Protein AF-A0A9Q0MT09-F1 (afdb_monomer_lite)

Radius of gyration: 18.42 Å; chains: 1; bounding box: 43×45×38 Å

Organism: NCBI:txid35572

Structure (mmCIF, N/CA/C/O backbone):
data_AF-A0A9Q0MT09-F1
#
_entry.id   AF-A0A9Q0MT09-F1
#
loop_
_atom_site.group_PDB
_atom_site.id
_atom_site.type_symbol
_atom_site.label_atom_id
_atom_site.label_alt_id
_atom_site.label_comp_id
_atom_site.label_asym_id
_atom_site.label_entity_id
_atom_site.label_seq_id
_atom_site.pdbx_PDB_ins_code
_atom_site.Cartn_x
_atom_site.Cartn_y
_atom_site.Cartn_z
_atom_site.occupancy
_atom_site.B_iso_or_equiv
_atom_site.auth_seq_id
_atom_site.auth_comp_id
_atom_site.auth_asym_id
_atom_site.auth_atom_id
_atom_site.pdbx_PDB_model_num
ATOM 1 N N . SER A 1 1 ? -21.827 17.876 -20.945 1.00 32.72 1 SER A N 1
ATOM 2 C CA . SER A 1 1 ? -22.091 18.328 -19.565 1.00 32.72 1 SER A CA 1
ATOM 3 C C . SER A 1 1 ? -21.660 17.225 -18.609 1.00 32.72 1 SER A C 1
ATOM 5 O O . SER A 1 1 ? -22.420 16.302 -18.349 1.00 32.72 1 SER A O 1
ATOM 7 N N . THR A 1 2 ? -20.399 17.231 -18.178 1.00 29.20 2 THR A N 1
ATOM 8 C CA . THR A 1 2 ? -19.918 16.351 -17.104 1.00 29.20 2 THR A CA 1
ATOM 9 C C . THR A 1 2 ? -20.354 16.976 -15.788 1.00 29.20 2 THR A C 1
ATOM 11 O O . THR A 1 2 ? -19.772 17.972 -15.367 1.00 29.20 2 THR A O 1
ATOM 14 N N . LYS A 1 3 ? -21.416 16.443 -15.171 1.00 34.38 3 LYS A N 1
ATOM 15 C CA . LYS A 1 3 ? -21.799 16.820 -13.807 1.00 34.38 3 LYS A CA 1
ATOM 16 C C . LYS A 1 3 ? -20.625 16.501 -12.886 1.00 34.38 3 LYS A C 1
ATOM 18 O O . LYS A 1 3 ? -20.338 15.338 -12.616 1.00 34.38 3 LYS A O 1
ATOM 23 N N . THR A 1 4 ? -19.928 17.535 -12.440 1.00 39.75 4 THR A N 1
ATOM 24 C CA . THR A 1 4 ? -18.969 17.446 -11.347 1.00 39.75 4 THR A CA 1
ATOM 25 C C . THR A 1 4 ? -19.775 17.080 -10.106 1.00 39.75 4 THR A C 1
ATOM 27 O O . THR A 1 4 ? -20.487 17.930 -9.579 1.00 39.75 4 THR A O 1
ATOM 30 N N . LEU A 1 5 ? -19.728 15.815 -9.683 1.00 43.88 5 LEU A N 1
ATOM 31 C CA . LEU A 1 5 ? -20.234 15.396 -8.376 1.00 43.88 5 LEU A CA 1
ATOM 32 C C . LEU A 1 5 ? -19.506 16.245 -7.336 1.00 43.88 5 LEU A C 1
ATOM 34 O O . LEU A 1 5 ? -18.323 16.033 -7.062 1.00 43.88 5 LEU A O 1
ATOM 38 N N . GLN A 1 6 ? -20.170 17.277 -6.820 1.00 49.09 6 GLN A N 1
ATOM 39 C CA . GLN A 1 6 ? -19.606 18.033 -5.720 1.00 49.09 6 GLN A CA 1
ATOM 40 C C . GLN A 1 6 ? -19.589 17.094 -4.523 1.00 49.09 6 GLN A C 1
ATOM 42 O O . GLN A 1 6 ? -20.616 16.537 -4.154 1.00 49.09 6 GLN A O 1
ATOM 47 N N . ALA A 1 7 ? -18.433 16.940 -3.883 1.00 50.31 7 ALA A N 1
ATOM 48 C CA . ALA A 1 7 ? -18.288 16.063 -2.726 1.00 50.31 7 ALA A CA 1
ATOM 49 C C . ALA A 1 7 ? -19.219 16.430 -1.540 1.00 50.31 7 ALA A C 1
ATOM 51 O O . ALA A 1 7 ? -19.318 15.663 -0.592 1.00 50.31 7 ALA A O 1
ATOM 52 N N . LYS A 1 8 ? -19.932 17.569 -1.603 1.00 44.53 8 LYS A N 1
ATOM 53 C CA . LYS A 1 8 ? -21.037 17.936 -0.698 1.00 44.53 8 LYS A CA 1
ATOM 54 C C . LYS A 1 8 ? -22.284 17.048 -0.827 1.00 44.53 8 LYS A C 1
ATOM 56 O O . LYS A 1 8 ? -23.078 17.026 0.101 1.00 44.53 8 LYS A O 1
ATOM 61 N N . GLU A 1 9 ? -22.460 16.335 -1.938 1.00 55.28 9 GLU A N 1
ATOM 62 C CA . GLU A 1 9 ? -23.571 15.388 -2.143 1.00 55.28 9 GLU A CA 1
ATOM 63 C C . GLU A 1 9 ? -23.232 13.964 -1.665 1.00 55.28 9 GLU A C 1
ATOM 65 O O . GLU A 1 9 ? -24.058 13.058 -1.772 1.00 55.28 9 GLU A O 1
ATOM 70 N N . LEU A 1 10 ? -22.016 13.737 -1.150 1.00 62.91 10 LEU A N 1
ATOM 71 C CA . LEU A 1 10 ? -21.629 12.431 -0.625 1.00 62.91 10 LEU A CA 1
ATOM 72 C C . LEU A 1 10 ? -22.348 12.181 0.703 1.00 62.91 10 LEU A C 1
ATOM 74 O O . LEU A 1 10 ? -22.295 12.990 1.628 1.00 62.91 10 LEU A O 1
ATOM 78 N N . LEU A 1 11 ? -23.040 11.047 0.772 1.00 69.94 11 LEU A N 1
ATOM 79 C CA . LEU A 1 11 ? -23.854 10.665 1.917 1.00 69.94 11 LEU A CA 1
ATOM 80 C C . LEU A 1 11 ? -22.958 10.441 3.154 1.00 69.94 11 LEU A C 1
ATOM 82 O O . LEU A 1 11 ? -21.964 9.726 3.047 1.00 69.94 11 LEU A O 1
ATOM 86 N N . PRO A 1 12 ? -23.310 10.961 4.344 1.00 70.88 12 PRO A N 1
ATOM 87 C CA . PRO A 1 12 ? -22.498 10.816 5.565 1.00 70.88 12 PRO A CA 1
ATOM 88 C C . PRO A 1 12 ? -22.323 9.355 6.031 1.00 70.88 12 PRO A C 1
ATOM 90 O O . PRO A 1 12 ? -21.400 9.028 6.775 1.00 70.88 12 PRO A O 1
ATOM 93 N N . ASN A 1 13 ? -23.174 8.447 5.545 1.00 80.12 13 ASN A N 1
ATOM 94 C CA . ASN A 1 13 ? -23.106 7.008 5.820 1.00 80.12 13 ASN A CA 1
ATOM 95 C C . ASN A 1 13 ? -22.314 6.228 4.759 1.00 80.12 13 ASN A C 1
ATOM 97 O O . ASN A 1 13 ? -22.373 5.002 4.718 1.00 80.12 13 ASN A O 1
ATOM 101 N N . LEU A 1 14 ? -21.624 6.917 3.847 1.00 85.00 14 LEU A N 1
ATOM 102 C CA . LEU A 1 14 ? -20.890 6.265 2.774 1.00 85.00 14 LEU A CA 1
ATOM 103 C C . LEU A 1 14 ? -19.663 5.529 3.327 1.00 85.00 14 LEU A C 1
ATOM 105 O O . LEU A 1 14 ? -18.689 6.149 3.743 1.00 85.00 14 LEU A O 1
ATOM 109 N N . GLU A 1 15 ? -19.685 4.201 3.257 1.00 89.94 15 GLU A N 1
ATOM 110 C CA . GLU A 1 15 ? -18.556 3.369 3.692 1.00 89.94 15 GLU A CA 1
ATOM 111 C C . GLU A 1 15 ? -17.509 3.141 2.599 1.00 89.94 15 GLU A C 1
ATOM 113 O O . GLU A 1 15 ? -16.354 2.823 2.893 1.00 89.94 15 GLU A O 1
ATOM 118 N N . ARG A 1 16 ? -17.901 3.279 1.327 1.00 89.75 16 ARG A N 1
ATOM 119 C CA . ARG A 1 16 ? -17.052 2.982 0.169 1.00 89.75 16 ARG A CA 1
ATOM 120 C C . ARG A 1 16 ? -17.097 4.110 -0.839 1.00 89.75 16 ARG A C 1
ATOM 122 O O . ARG A 1 16 ? -18.167 4.46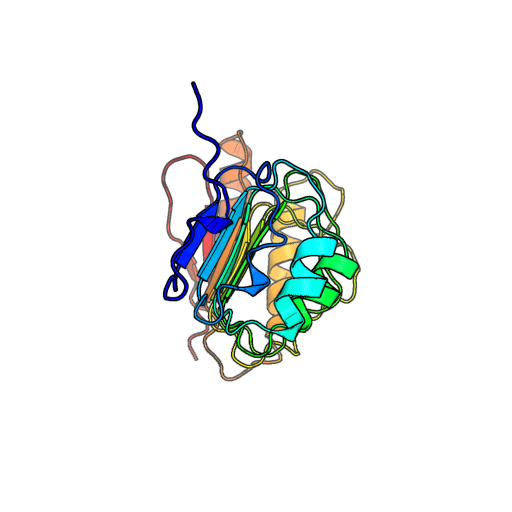2 -1.328 1.00 89.75 16 ARG A O 1
ATOM 129 N N . LEU A 1 17 ? -15.929 4.615 -1.209 1.00 87.12 17 LEU A N 1
ATOM 130 C CA . LEU A 1 17 ? -15.797 5.646 -2.223 1.00 87.12 17 LEU A CA 1
ATOM 131 C C . LEU A 1 17 ? -14.713 5.265 -3.224 1.00 87.12 17 LEU A C 1
ATOM 133 O O . LEU A 1 17 ? -13.571 5.000 -2.855 1.00 87.12 17 LEU A O 1
ATOM 137 N N . SER A 1 18 ? -15.074 5.279 -4.504 1.00 87.38 18 SER A N 1
ATOM 138 C CA . SER A 1 18 ? -14.136 5.111 -5.607 1.00 87.38 18 SER A CA 1
ATOM 139 C C . SER A 1 18 ? -14.202 6.330 -6.509 1.00 87.38 18 SER A C 1
ATOM 141 O O . SER A 1 18 ? -15.258 6.651 -7.055 1.00 87.38 18 SER A O 1
ATOM 143 N N . LEU A 1 19 ? -13.076 7.029 -6.633 1.00 82.00 19 LEU A N 1
ATOM 144 C CA . LEU A 1 19 ? -12.947 8.213 -7.466 1.00 82.00 19 LEU A CA 1
ATOM 145 C C . LEU A 1 19 ? -12.002 7.900 -8.627 1.00 82.00 19 LEU A C 1
ATOM 147 O O . LEU A 1 19 ? -10.779 7.866 -8.444 1.00 82.00 19 LEU A O 1
ATOM 151 N N . PRO A 1 20 ? -12.547 7.693 -9.840 1.00 68.25 20 PRO A N 1
ATOM 152 C CA . PRO A 1 20 ? -11.755 7.313 -10.999 1.00 68.25 20 PRO A CA 1
ATOM 153 C C . PRO A 1 20 ? -10.892 8.458 -11.525 1.00 68.25 20 PRO A C 1
ATOM 155 O O . PRO A 1 20 ? -10.067 8.197 -12.387 1.00 68.25 20 PRO A O 1
ATOM 158 N N . TYR A 1 21 ? -11.069 9.697 -11.042 1.00 66.31 21 TYR A N 1
ATOM 159 C CA . TYR A 1 21 ? -10.261 10.858 -11.409 1.00 66.31 21 TYR A CA 1
ATOM 160 C C . TYR A 1 21 ? -10.092 11.812 -10.221 1.00 66.31 21 TYR A C 1
ATOM 162 O O . TYR A 1 21 ? -11.066 12.319 -9.667 1.00 66.31 21 TYR A O 1
ATOM 170 N N . PHE A 1 22 ? -8.842 12.119 -9.877 1.00 62.88 22 PHE A N 1
ATOM 171 C CA . PHE A 1 22 ? -8.423 13.038 -8.804 1.00 62.88 22 PHE A CA 1
ATOM 172 C C . PHE A 1 22 ? -8.713 14.530 -9.081 1.00 62.88 22 PHE A C 1
ATOM 174 O O . PHE A 1 22 ? -8.048 15.427 -8.575 1.00 62.88 22 PHE A O 1
ATOM 181 N N . GLY A 1 23 ? -9.697 14.829 -9.928 1.00 54.78 23 GLY A N 1
ATOM 182 C CA . GLY A 1 23 ? -10.120 16.198 -10.237 1.00 54.78 23 GLY A CA 1
ATOM 183 C C . GLY A 1 23 ? -11.117 16.780 -9.237 1.00 54.78 23 GLY A C 1
ATOM 184 O O . GLY A 1 23 ? -11.452 17.956 -9.348 1.00 54.78 23 GLY A O 1
ATOM 185 N N . LEU A 1 24 ? -11.609 15.978 -8.290 1.00 57.41 24 LEU A N 1
ATOM 186 C CA . LEU A 1 24 ? -12.521 16.450 -7.255 1.00 57.41 24 LEU A CA 1
ATOM 187 C C . LEU A 1 24 ? -11.728 16.988 -6.057 1.00 57.41 24 LEU A C 1
ATOM 189 O O . LEU A 1 24 ? -10.814 16.307 -5.591 1.00 57.41 24 LEU A O 1
ATOM 193 N N . PRO A 1 25 ? -12.071 18.174 -5.523 1.00 57.81 25 PRO A N 1
ATOM 194 C CA . PRO A 1 25 ? -11.506 18.645 -4.266 1.00 57.81 25 PRO A CA 1
ATOM 195 C C . PRO A 1 25 ? -11.915 17.686 -3.139 1.00 57.81 25 PRO A C 1
ATOM 197 O O . PRO A 1 25 ? -13.087 17.585 -2.776 1.00 57.81 25 PRO A O 1
ATOM 200 N N . LEU A 1 26 ? -10.934 16.959 -2.602 1.00 64.19 26 LEU A N 1
ATOM 201 C CA . LEU A 1 26 ? -11.117 15.919 -1.581 1.00 64.19 26 LEU A CA 1
ATOM 202 C C . LEU A 1 26 ? -11.225 16.475 -0.155 1.00 64.19 26 LEU A C 1
ATOM 204 O O . LEU A 1 26 ? -11.355 15.714 0.798 1.00 64.19 26 LEU A O 1
ATOM 208 N N . ASN A 1 27 ? -11.235 17.798 -0.008 1.00 62.00 27 ASN A N 1
ATOM 209 C CA . ASN A 1 27 ? -11.351 18.501 1.270 1.00 62.00 27 ASN A CA 1
ATOM 210 C C . ASN A 1 27 ? -12.623 18.086 2.043 1.00 62.00 27 ASN A C 1
ATOM 212 O O . ASN A 1 27 ? -12.668 18.170 3.263 1.00 62.00 27 ASN A O 1
ATOM 216 N N . ASN A 1 28 ? -13.643 17.584 1.337 1.00 64.44 28 ASN A N 1
ATOM 217 C CA . ASN A 1 28 ? -14.901 17.127 1.927 1.00 64.44 28 ASN A CA 1
ATOM 218 C C . ASN A 1 28 ? -14.880 15.659 2.386 1.00 64.44 28 ASN A C 1
ATOM 220 O O . ASN A 1 28 ? -15.844 15.220 3.010 1.00 64.44 28 ASN A O 1
ATOM 224 N N . LEU A 1 29 ? -13.816 14.891 2.109 1.00 73.44 29 LEU A N 1
ATOM 225 C CA . LEU A 1 29 ? -13.714 13.507 2.591 1.00 73.44 29 LEU A CA 1
ATOM 226 C C . LEU A 1 29 ? -13.642 13.429 4.122 1.00 73.44 29 LEU A C 1
ATOM 228 O O . LEU A 1 29 ? -13.970 12.394 4.692 1.00 73.44 29 LEU A O 1
ATOM 232 N N . GLN A 1 30 ? -13.263 14.525 4.785 1.00 70.12 30 GLN A N 1
ATOM 233 C CA . GLN A 1 30 ? -13.263 14.629 6.244 1.00 70.12 30 GLN A CA 1
ATOM 234 C C . GLN A 1 30 ? -14.660 14.452 6.860 1.00 70.12 30 GLN A C 1
ATOM 236 O O . GLN A 1 30 ? -14.754 14.065 8.018 1.00 70.12 30 GLN A O 1
ATOM 241 N N . ASN A 1 31 ? -15.730 14.719 6.101 1.00 73.25 31 ASN A N 1
ATOM 242 C CA . ASN A 1 31 ? -17.112 14.585 6.574 1.00 73.25 31 ASN A CA 1
ATOM 243 C C . ASN A 1 31 ? -17.649 13.149 6.438 1.00 73.25 31 ASN A C 1
ATOM 245 O O . ASN A 1 31 ? -18.779 12.874 6.833 1.00 73.25 31 ASN A O 1
ATOM 249 N N . LEU A 1 32 ? -16.872 12.237 5.845 1.00 79.75 32 LEU A N 1
ATOM 250 C CA . LEU A 1 32 ? -17.256 10.841 5.654 1.00 79.75 32 LEU A CA 1
ATOM 251 C C . LEU A 1 32 ? -16.709 9.997 6.806 1.00 79.75 32 LEU A C 1
ATOM 253 O O . LEU A 1 32 ? -15.793 9.196 6.633 1.00 79.75 32 LEU A O 1
ATOM 257 N N . GLU A 1 33 ? -17.275 10.192 7.995 1.00 79.94 33 GLU A N 1
ATOM 258 C CA . GLU A 1 33 ? -16.824 9.549 9.242 1.00 79.94 33 GLU A CA 1
ATOM 259 C C . GLU A 1 33 ? -16.896 8.012 9.185 1.00 79.94 33 GLU A C 1
ATOM 261 O O . GLU A 1 33 ? -16.120 7.313 9.840 1.00 79.94 33 GLU A O 1
ATOM 266 N N . ASN A 1 34 ? -17.794 7.485 8.347 1.00 85.50 34 ASN A N 1
ATOM 267 C CA . ASN A 1 34 ? -18.005 6.053 8.145 1.00 85.50 34 ASN A CA 1
ATOM 268 C C . ASN A 1 34 ? -17.183 5.457 6.994 1.00 85.50 34 ASN A C 1
ATOM 270 O O . ASN A 1 34 ? -17.301 4.261 6.726 1.00 85.50 34 ASN A O 1
ATOM 274 N N . LEU A 1 35 ? -16.364 6.252 6.300 1.00 87.44 35 LEU A N 1
ATOM 275 C CA . LEU A 1 35 ? -15.618 5.777 5.141 1.00 87.44 35 LEU A CA 1
ATOM 276 C C . LEU A 1 35 ? -14.576 4.733 5.555 1.00 87.44 35 LEU A C 1
ATOM 278 O O . LEU A 1 35 ? -13.599 5.030 6.230 1.00 87.44 35 LEU A O 1
ATOM 282 N N . ARG A 1 36 ? -14.754 3.493 5.109 1.00 91.50 36 ARG A N 1
ATOM 283 C CA . ARG A 1 36 ? -13.838 2.378 5.395 1.00 91.50 36 ARG A CA 1
ATOM 284 C C . ARG A 1 36 ? -12.990 1.997 4.195 1.00 91.50 36 ARG A C 1
ATOM 286 O O . ARG A 1 36 ? -11.895 1.473 4.382 1.00 91.50 36 ARG A O 1
ATOM 293 N N . HIS A 1 37 ? -13.466 2.281 2.985 1.00 92.44 37 HIS A N 1
ATOM 294 C CA . HIS A 1 37 ? -12.794 1.916 1.744 1.00 92.44 37 HIS A CA 1
ATOM 295 C C . HIS A 1 37 ? -12.676 3.128 0.826 1.00 92.44 37 HIS A C 1
ATOM 297 O O . HIS A 1 37 ? -13.686 3.702 0.409 1.00 92.44 37 HIS A O 1
ATOM 303 N N . LEU A 1 38 ? -11.446 3.485 0.469 1.00 89.38 38 LEU A N 1
ATOM 304 C CA . LEU A 1 38 ? -11.168 4.581 -0.451 1.00 89.38 38 LEU A CA 1
ATOM 305 C C . LEU A 1 38 ? -10.301 4.100 -1.609 1.00 89.38 38 LEU A C 1
ATOM 307 O O . LEU A 1 38 ? -9.190 3.612 -1.415 1.00 89.38 38 LEU A O 1
ATOM 311 N N . THR A 1 39 ? -10.805 4.278 -2.825 1.00 89.50 39 THR A N 1
ATOM 312 C CA . THR A 1 39 ? -10.056 4.065 -4.064 1.00 89.50 39 THR A CA 1
ATOM 313 C C . THR A 1 39 ? -9.892 5.388 -4.796 1.00 89.50 39 THR A C 1
ATOM 315 O O . THR A 1 39 ? -10.877 6.069 -5.079 1.00 89.50 39 THR A O 1
ATOM 318 N N . LEU A 1 40 ? -8.654 5.752 -5.122 1.00 85.75 40 LEU A N 1
ATOM 319 C CA . LEU A 1 40 ? -8.320 6.972 -5.853 1.00 85.75 40 LEU A CA 1
ATOM 320 C C . LEU A 1 40 ? -7.451 6.634 -7.060 1.00 85.75 40 LEU A C 1
ATOM 322 O O . LEU A 1 40 ? -6.456 5.928 -6.926 1.00 85.75 40 LEU A O 1
ATOM 326 N N . ASN A 1 41 ? -7.771 7.200 -8.221 1.00 83.38 41 ASN A N 1
ATOM 327 C CA . ASN A 1 41 ? -6.848 7.244 -9.352 1.00 83.38 41 ASN A CA 1
ATOM 328 C C . ASN A 1 41 ? -6.283 8.659 -9.509 1.00 83.38 41 ASN A C 1
ATOM 330 O O . ASN A 1 41 ? -6.997 9.598 -9.876 1.00 83.38 41 ASN A O 1
ATOM 334 N N . CYS A 1 42 ? -4.990 8.800 -9.226 1.00 73.94 42 CYS A N 1
ATOM 335 C CA . CYS A 1 42 ? -4.324 10.092 -9.097 1.00 73.94 42 CYS A CA 1
ATOM 336 C C . CYS A 1 42 ? -3.684 10.599 -10.397 1.00 73.94 42 CYS A C 1
ATOM 338 O O . CYS A 1 42 ? -3.224 11.737 -10.422 1.00 73.94 42 CYS A O 1
ATOM 340 N N . PHE A 1 43 ? -3.650 9.802 -11.475 1.00 76.44 43 PHE A N 1
ATOM 341 C CA . PHE A 1 43 ? -3.046 10.164 -12.775 1.00 76.44 43 PHE A CA 1
ATOM 342 C C . PHE A 1 43 ? -1.672 10.866 -12.691 1.00 76.44 43 PHE A C 1
ATOM 344 O O . PHE A 1 43 ? -1.369 11.758 -13.477 1.00 76.44 43 PHE A O 1
ATOM 351 N N . GLY A 1 44 ? -0.826 10.463 -11.749 1.00 68.75 44 GLY A N 1
ATOM 352 C CA . GLY A 1 44 ? 0.522 10.986 -11.536 1.00 68.75 44 GLY A CA 1
ATOM 353 C C . GLY A 1 44 ? 0.592 12.206 -10.620 1.00 68.75 44 GLY A C 1
ATOM 354 O O . GLY A 1 44 ? 1.661 12.788 -10.481 1.00 68.75 44 GLY A O 1
ATOM 355 N N . ARG A 1 45 ? -0.513 12.615 -9.989 1.00 72.62 45 ARG A N 1
ATOM 356 C CA . ARG A 1 45 ? -0.515 13.703 -9.000 1.00 72.62 45 ARG A CA 1
ATOM 357 C C . ARG A 1 45 ? -0.061 13.199 -7.632 1.00 72.62 45 ARG A C 1
ATOM 359 O O . ARG A 1 45 ? -0.292 12.038 -7.290 1.00 72.62 45 ARG A O 1
ATOM 366 N N . ASN A 1 46 ? 0.554 14.095 -6.862 1.00 72.06 46 ASN A N 1
ATOM 367 C CA . ASN A 1 46 ? 0.899 13.852 -5.467 1.00 72.06 46 ASN A CA 1
ATOM 368 C C . ASN A 1 46 ? -0.369 13.951 -4.595 1.00 72.06 46 ASN A C 1
ATOM 370 O O . ASN A 1 46 ? -1.174 14.868 -4.769 1.00 72.06 46 ASN A O 1
ATOM 374 N N . ALA A 1 47 ? -0.554 12.995 -3.684 1.00 68.69 47 ALA A N 1
ATOM 375 C CA . ALA A 1 47 ? -1.717 12.895 -2.801 1.00 68.69 47 ALA A CA 1
ATOM 376 C C . ALA A 1 47 ? -1.418 13.190 -1.313 1.00 68.69 47 ALA A C 1
ATOM 378 O O . ALA A 1 47 ? -2.261 12.936 -0.455 1.00 68.69 47 ALA A O 1
ATOM 379 N N . ASN A 1 48 ? -0.256 13.772 -0.997 1.00 72.31 48 ASN A N 1
ATOM 380 C CA . ASN A 1 48 ? 0.205 14.038 0.374 1.00 72.31 48 ASN A CA 1
ATOM 381 C C . ASN A 1 48 ? -0.767 14.872 1.214 1.00 72.31 48 ASN A C 1
ATOM 383 O O . ASN A 1 48 ? -1.056 14.518 2.360 1.00 72.31 48 ASN A O 1
ATOM 387 N N . SER A 1 49 ? -1.283 15.968 0.654 1.00 71.62 49 SER A N 1
ATOM 388 C CA . SER A 1 49 ? -2.198 16.867 1.370 1.00 71.62 49 SER A CA 1
ATOM 389 C C . SER A 1 49 ? -3.482 16.157 1.800 1.00 71.62 49 SER A C 1
ATOM 391 O O . SER A 1 49 ? -3.979 16.380 2.895 1.00 71.62 49 SER A O 1
ATOM 393 N N . ILE A 1 50 ? -3.969 15.224 0.987 1.00 72.94 50 ILE A N 1
ATOM 394 C CA . ILE A 1 50 ? -5.224 14.509 1.239 1.00 72.94 50 ILE A CA 1
ATOM 395 C C . ILE A 1 50 ? -5.097 13.534 2.394 1.00 72.94 50 ILE A C 1
ATOM 397 O O . ILE A 1 50 ? -5.986 13.456 3.236 1.00 72.94 50 ILE A O 1
ATOM 401 N N . PHE A 1 51 ? -4.002 12.779 2.448 1.00 78.81 51 PHE A N 1
ATOM 402 C CA . PHE A 1 51 ? -3.831 11.787 3.506 1.00 78.81 51 PHE A CA 1
ATOM 403 C C . PHE A 1 51 ? -3.507 12.419 4.849 1.00 78.81 51 PHE A C 1
ATOM 405 O O . PHE A 1 51 ? -3.853 11.839 5.872 1.00 78.81 51 PHE A O 1
ATOM 412 N N . THR A 1 52 ? -2.867 13.590 4.856 1.00 74.31 52 THR A N 1
ATOM 413 C CA . THR A 1 52 ? -2.564 14.293 6.107 1.00 74.31 52 THR A CA 1
ATOM 414 C C . THR A 1 52 ? -3.857 14.649 6.837 1.00 74.31 52 THR A C 1
ATOM 416 O O . THR A 1 52 ? -4.000 14.304 8.005 1.00 74.31 52 THR A O 1
ATOM 419 N N . ASP A 1 53 ? -4.822 15.207 6.108 1.00 71.44 53 ASP A N 1
ATOM 420 C CA . ASP A 1 53 ? -6.131 15.596 6.632 1.00 71.44 53 ASP A CA 1
ATOM 421 C C . ASP A 1 53 ? -7.041 14.396 6.929 1.00 71.44 53 ASP A C 1
ATOM 423 O O . ASP A 1 53 ? -7.781 14.380 7.913 1.00 71.44 53 ASP A O 1
ATOM 427 N N . LEU A 1 54 ? -7.008 13.370 6.073 1.00 76.69 54 LEU A N 1
ATOM 428 C CA . LEU A 1 54 ? -7.833 12.178 6.259 1.00 76.69 54 LEU A CA 1
ATOM 429 C C . LEU A 1 54 ? -7.383 11.331 7.447 1.00 76.69 54 LEU A C 1
ATOM 431 O O . LEU A 1 54 ? -8.220 10.714 8.104 1.00 76.69 54 LEU A O 1
ATOM 435 N N . ALA A 1 55 ? -6.082 11.249 7.717 1.00 73.94 55 ALA A N 1
ATOM 436 C CA . ALA A 1 55 ? -5.578 10.301 8.700 1.00 73.94 55 ALA A CA 1
ATOM 437 C C . ALA A 1 55 ? -5.925 10.656 10.147 1.00 73.94 55 ALA A C 1
ATOM 439 O O . ALA A 1 55 ? -5.986 9.761 10.982 1.00 73.94 55 ALA A O 1
ATOM 440 N N . GLU A 1 56 ? -6.195 11.926 10.445 1.00 69.69 56 GLU A N 1
ATOM 441 C CA . GLU A 1 56 ? -6.528 12.373 11.803 1.00 69.69 56 GLU A CA 1
ATOM 442 C C . GLU A 1 56 ? -7.953 12.000 12.236 1.00 69.69 56 GLU A C 1
ATOM 444 O O . GLU A 1 56 ? -8.264 12.038 13.424 1.00 69.69 56 GLU A O 1
ATOM 449 N N . ARG A 1 57 ? -8.833 11.647 11.289 1.00 65.62 57 ARG A N 1
ATOM 450 C CA . ARG A 1 57 ? -10.283 11.553 11.533 1.00 65.62 57 ARG A CA 1
ATOM 451 C C . ARG A 1 57 ? -10.938 10.256 11.075 1.00 65.62 57 ARG A C 1
ATOM 453 O O . ARG A 1 57 ? -12.112 10.043 11.361 1.00 65.62 57 ARG A O 1
ATOM 460 N N . ASN A 1 58 ? -10.232 9.413 10.327 1.00 68.50 58 ASN A N 1
ATOM 461 C CA . ASN A 1 58 ? -10.896 8.425 9.487 1.00 68.5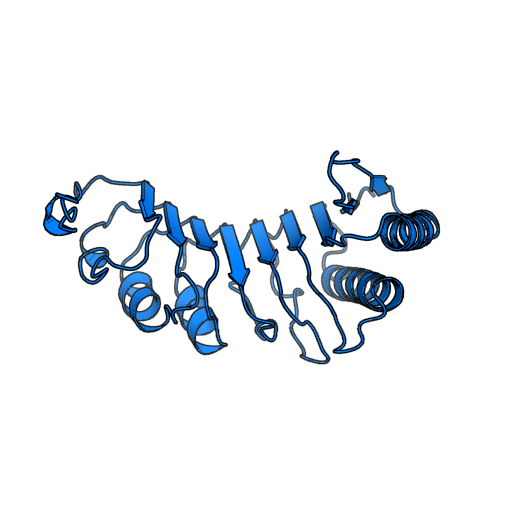0 58 ASN A CA 1
ATOM 462 C C . ASN A 1 58 ? -10.785 6.981 10.011 1.00 68.50 58 ASN A C 1
ATOM 464 O O . ASN A 1 58 ? -9.736 6.528 10.469 1.00 68.50 58 ASN A O 1
ATOM 468 N N . CYS A 1 59 ? -11.883 6.235 9.877 1.00 81.38 59 CYS A N 1
ATOM 469 C CA . CYS A 1 59 ? -11.981 4.800 10.121 1.00 81.38 59 CYS A CA 1
ATOM 470 C C . CYS A 1 59 ? -11.453 3.925 8.967 1.00 81.38 59 CYS A C 1
ATOM 472 O O . CYS A 1 59 ? -11.706 2.721 8.988 1.00 81.38 59 CYS A O 1
ATOM 474 N N . LEU A 1 60 ? -10.741 4.498 7.989 1.00 90.25 60 LEU A N 1
ATOM 475 C CA . LEU A 1 60 ? -10.245 3.806 6.798 1.00 90.25 60 LEU A CA 1
ATOM 476 C C . LEU A 1 60 ? -9.548 2.480 7.131 1.00 90.25 60 LEU A C 1
ATOM 478 O O . LEU A 1 60 ? -8.537 2.432 7.834 1.00 90.25 60 LEU A O 1
ATOM 482 N N . GLU A 1 61 ? -10.093 1.408 6.565 1.00 94.25 61 GLU A N 1
ATOM 483 C CA . GLU A 1 61 ? -9.578 0.046 6.663 1.00 94.25 61 GLU A CA 1
ATOM 484 C C . GLU A 1 61 ? -8.860 -0.372 5.377 1.00 94.25 61 GLU A C 1
ATOM 486 O O . GLU A 1 61 ? -7.909 -1.155 5.431 1.00 94.25 61 GLU A O 1
ATOM 491 N N . GLU A 1 62 ? -9.265 0.184 4.233 1.00 95.19 62 GLU A N 1
ATOM 492 C CA . GLU A 1 62 ? -8.710 -0.140 2.922 1.00 95.19 62 GLU A CA 1
ATOM 493 C C . GLU A 1 62 ? -8.441 1.122 2.098 1.00 95.19 62 GLU A C 1
ATOM 495 O O . GLU A 1 62 ? -9.326 1.959 1.889 1.00 95.19 62 GLU A O 1
ATOM 500 N N . LEU A 1 63 ? -7.212 1.234 1.593 1.00 92.75 63 LEU A N 1
ATOM 501 C CA . LEU A 1 63 ? -6.779 2.328 0.733 1.00 92.75 63 LEU A CA 1
ATOM 502 C C . LEU A 1 63 ? -6.163 1.776 -0.550 1.00 92.75 63 LEU A C 1
ATOM 504 O O . LEU A 1 63 ? -5.173 1.043 -0.511 1.00 92.75 63 LEU A O 1
ATOM 508 N N . VAL A 1 64 ? -6.730 2.172 -1.686 1.00 91.88 64 VAL A N 1
ATOM 509 C CA . VAL A 1 64 ? -6.263 1.789 -3.018 1.00 91.88 64 VAL A CA 1
ATOM 510 C C . VAL A 1 64 ? -5.908 3.042 -3.808 1.00 91.88 64 VAL A C 1
ATOM 512 O O . VAL A 1 64 ? -6.758 3.893 -4.068 1.00 91.88 64 VAL A O 1
ATOM 515 N N . LEU A 1 65 ? -4.645 3.160 -4.202 1.00 89.06 65 LEU A N 1
ATOM 516 C CA . LEU A 1 65 ? -4.110 4.289 -4.949 1.00 89.06 65 LEU A CA 1
ATOM 517 C C . LEU A 1 65 ? -3.598 3.818 -6.303 1.00 89.06 65 LEU A C 1
ATOM 519 O O . LEU A 1 65 ? -2.583 3.125 -6.409 1.00 89.06 65 LEU A O 1
ATOM 523 N N . HIS A 1 66 ? 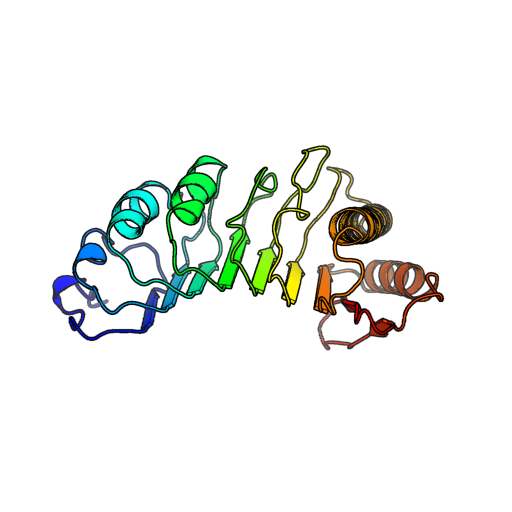-4.293 4.233 -7.352 1.00 87.75 66 HIS A N 1
ATOM 524 C CA . HIS A 1 66 ? -3.912 3.957 -8.720 1.00 87.75 66 HIS A CA 1
ATOM 525 C C . HIS A 1 66 ? -3.142 5.113 -9.328 1.00 87.75 66 HIS A C 1
ATOM 527 O O . HIS A 1 66 ? -3.542 6.276 -9.222 1.00 87.75 66 HIS A O 1
ATOM 533 N N . HIS A 1 67 ? -2.059 4.765 -10.022 1.00 83.12 67 HIS A N 1
ATOM 534 C CA . HIS A 1 67 ? -1.289 5.692 -10.837 1.00 83.12 67 HIS A CA 1
ATOM 535 C C . HIS A 1 67 ? -0.896 6.964 -10.082 1.00 83.12 67 HI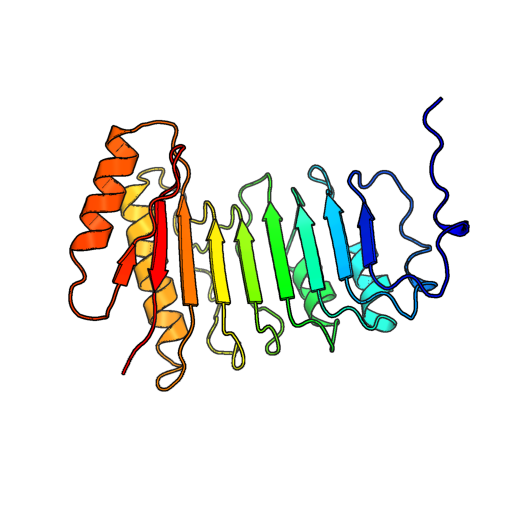S A C 1
ATOM 537 O O . HIS A 1 67 ? -1.083 8.064 -10.589 1.00 83.12 67 HIS A O 1
ATOM 543 N N . VAL A 1 68 ? -0.397 6.835 -8.860 1.00 77.81 68 VAL A N 1
ATOM 544 C CA . VAL A 1 68 ? -0.095 7.977 -7.990 1.00 77.81 68 VAL A CA 1
ATOM 545 C C . VAL A 1 68 ? 1.403 8.291 -7.996 1.00 77.81 68 VAL A C 1
ATOM 547 O O . VAL A 1 68 ? 2.241 7.387 -8.067 1.00 77.81 68 VAL A O 1
ATOM 550 N N . ALA A 1 69 ? 1.745 9.581 -7.951 1.00 78.38 69 ALA A N 1
ATOM 551 C CA . ALA A 1 69 ? 3.096 9.999 -7.597 1.00 78.38 69 ALA A CA 1
ATOM 552 C C . ALA A 1 69 ? 3.171 10.008 -6.071 1.00 78.38 69 ALA A C 1
ATOM 554 O O . ALA A 1 69 ? 2.533 10.838 -5.426 1.00 78.38 69 ALA A O 1
ATOM 555 N N . VAL A 1 70 ? 3.879 9.034 -5.506 1.00 78.56 70 VAL A N 1
ATOM 556 C CA . VAL A 1 70 ? 4.049 8.904 -4.057 1.00 78.56 70 VAL A CA 1
ATOM 557 C C . VAL A 1 70 ? 5.499 9.114 -3.683 1.00 78.56 70 VAL A C 1
ATOM 559 O O . VAL A 1 70 ? 6.403 8.801 -4.454 1.00 78.56 70 VAL A O 1
ATOM 562 N N . ASP A 1 71 ? 5.702 9.639 -2.490 1.00 82.25 71 ASP A N 1
ATOM 563 C CA . ASP A 1 71 ? 6.997 9.812 -1.854 1.00 82.25 71 ASP A CA 1
ATOM 564 C C . ASP A 1 71 ? 6.924 9.309 -0.402 1.00 82.25 71 ASP A C 1
ATOM 566 O O . ASP A 1 71 ? 5.899 8.806 0.068 1.00 82.25 71 ASP A O 1
ATOM 570 N N . GLU A 1 72 ? 8.035 9.402 0.326 1.00 84.06 72 GLU A N 1
ATOM 571 C CA . GLU A 1 72 ? 8.098 8.961 1.722 1.00 84.06 72 GLU A CA 1
ATOM 572 C C . GLU A 1 72 ? 7.126 9.743 2.625 1.00 84.06 72 GLU A C 1
ATOM 574 O O . GLU A 1 72 ? 6.627 9.187 3.608 1.00 84.06 72 GLU A O 1
ATOM 579 N N . ASP A 1 73 ? 6.808 10.997 2.292 1.00 84.69 73 ASP A N 1
ATOM 580 C CA . ASP A 1 73 ? 5.843 11.797 3.046 1.00 84.69 73 ASP A CA 1
ATOM 581 C C . ASP A 1 73 ? 4.411 11.296 2.818 1.00 84.69 73 ASP A C 1
ATOM 583 O O . ASP A 1 73 ? 3.639 11.228 3.781 1.00 84.69 73 ASP A O 1
ATOM 587 N N . THR A 1 74 ? 4.081 10.806 1.614 1.00 84.06 74 THR A N 1
ATOM 588 C CA . THR A 1 74 ? 2.813 10.095 1.363 1.00 84.06 74 THR A CA 1
ATOM 589 C C . THR A 1 74 ? 2.667 8.922 2.320 1.00 84.06 74 THR A C 1
ATOM 591 O O . THR A 1 74 ? 1.656 8.781 3.010 1.00 84.06 74 THR A O 1
ATOM 594 N N . PHE A 1 75 ? 3.693 8.074 2.401 1.00 86.81 75 PHE A N 1
ATOM 595 C CA . PHE A 1 75 ? 3.652 6.896 3.262 1.00 86.81 75 PHE A CA 1
ATOM 596 C C . PHE A 1 75 ? 3.683 7.264 4.743 1.00 86.81 75 PHE A C 1
ATOM 598 O O . PHE A 1 75 ? 3.068 6.565 5.549 1.00 86.81 75 PHE A O 1
ATOM 605 N N . ARG A 1 76 ? 4.329 8.371 5.123 1.00 88.12 76 ARG A N 1
ATOM 606 C CA . ARG A 1 76 ? 4.257 8.902 6.490 1.00 88.12 76 ARG A CA 1
ATOM 607 C C . ARG A 1 76 ? 2.829 9.292 6.860 1.00 88.12 76 ARG A C 1
ATOM 609 O O . ARG A 1 76 ? 2.401 8.959 7.962 1.00 88.12 76 ARG A O 1
ATOM 616 N N . ALA A 1 77 ? 2.094 9.938 5.958 1.00 86.56 77 ALA A N 1
ATOM 617 C CA . ALA A 1 77 ? 0.686 10.252 6.171 1.00 86.56 77 ALA A CA 1
ATOM 618 C C . ALA A 1 77 ? -0.171 8.976 6.236 1.00 86.56 77 ALA A C 1
ATOM 620 O O . ALA A 1 77 ? -0.945 8.810 7.171 1.00 86.56 77 ALA A O 1
ATOM 621 N N . ILE A 1 78 ? 0.043 8.015 5.331 1.00 88.81 78 ILE A N 1
ATOM 622 C CA . ILE A 1 78 ? -0.697 6.741 5.327 1.00 88.81 78 ILE A CA 1
ATOM 623 C C . ILE A 1 78 ? -0.478 5.940 6.624 1.00 88.81 78 ILE A C 1
ATOM 625 O O . ILE A 1 78 ? -1.400 5.304 7.132 1.00 88.81 78 ILE A O 1
ATOM 629 N N . ARG A 1 79 ? 0.721 5.984 7.218 1.00 89.38 79 ARG A N 1
ATOM 630 C CA . ARG A 1 79 ? 1.011 5.293 8.491 1.00 89.38 79 ARG A CA 1
ATOM 631 C C . ARG A 1 79 ? 0.153 5.769 9.664 1.00 89.38 79 ARG A C 1
ATOM 633 O O . ARG A 1 79 ? 0.047 5.030 10.641 1.00 89.38 79 ARG A O 1
ATOM 640 N N . LYS A 1 80 ? -0.423 6.970 9.582 1.00 88.75 80 LYS A N 1
ATOM 641 C CA . LYS A 1 80 ? -1.303 7.521 10.617 1.00 88.75 80 LYS A CA 1
ATOM 642 C C . LYS A 1 80 ? -2.700 6.878 10.614 1.00 88.75 80 LYS A C 1
ATOM 644 O O . LYS A 1 80 ? -3.388 6.980 11.618 1.00 88.75 80 LYS A O 1
ATOM 649 N N . PHE A 1 81 ? -3.115 6.178 9.550 1.00 89.62 81 PHE A N 1
ATOM 650 C CA . PHE A 1 81 ? -4.393 5.456 9.542 1.00 89.62 81 PHE A CA 1
ATOM 651 C C . PHE A 1 81 ? -4.338 4.220 10.457 1.00 89.62 81 PHE A C 1
ATOM 653 O O . PHE A 1 81 ? -3.868 3.145 10.075 1.00 89.62 81 PHE A O 1
ATOM 660 N N . GLU A 1 82 ? -4.843 4.354 11.681 1.00 88.12 82 GLU A N 1
ATOM 661 C CA . GLU A 1 82 ? -4.737 3.315 12.714 1.00 88.12 82 GLU A CA 1
ATOM 662 C C . GLU A 1 82 ? -5.570 2.057 12.442 1.00 88.12 82 GLU A C 1
ATOM 664 O O . GLU A 1 82 ? -5.291 0.998 13.011 1.00 88.12 82 GLU A O 1
ATOM 669 N N . LYS A 1 83 ? -6.582 2.144 11.577 1.00 91.62 83 LYS A N 1
ATOM 670 C CA . LYS A 1 83 ? -7.442 1.010 11.211 1.00 91.62 83 LYS A CA 1
ATOM 671 C C . LYS A 1 83 ? -7.088 0.387 9.862 1.00 91.62 83 LYS A C 1
ATOM 673 O O . LYS A 1 83 ? -7.702 -0.614 9.497 1.00 91.62 83 LYS A O 1
ATOM 678 N N . LEU A 1 84 ? -6.085 0.919 9.158 1.00 93.69 84 LEU A N 1
ATOM 679 C CA . LEU A 1 84 ? -5.747 0.496 7.802 1.00 93.69 84 LEU A CA 1
ATOM 680 C C . LEU A 1 84 ? -5.164 -0.918 7.787 1.00 93.69 84 LEU A C 1
ATOM 682 O O . LEU A 1 84 ? -4.056 -1.145 8.265 1.00 93.69 84 LEU A O 1
ATOM 686 N N . LYS A 1 85 ? -5.901 -1.860 7.204 1.00 96.00 85 LYS A N 1
ATOM 687 C CA . LYS A 1 85 ? -5.535 -3.277 7.071 1.00 96.00 85 LYS A CA 1
ATOM 688 C C . LYS A 1 85 ? -5.076 -3.621 5.659 1.00 96.00 85 LYS A C 1
ATOM 690 O O . LYS A 1 85 ? -4.305 -4.563 5.501 1.00 96.00 85 LYS A O 1
ATOM 695 N N . MET A 1 86 ? -5.536 -2.884 4.652 1.00 96.81 86 MET A N 1
ATOM 696 C CA . MET A 1 86 ? -5.161 -3.095 3.259 1.00 96.81 86 MET A CA 1
ATOM 697 C C . MET A 1 86 ? -4.623 -1.808 2.654 1.00 96.81 86 MET A C 1
ATOM 699 O O . MET A 1 86 ? -5.272 -0.762 2.701 1.00 96.81 86 MET A O 1
ATOM 703 N N . LEU A 1 87 ? -3.453 -1.916 2.034 1.00 95.25 87 LEU A N 1
ATOM 704 C CA . LEU A 1 87 ? -2.867 -0.852 1.240 1.00 95.25 87 LEU A CA 1
ATOM 705 C C . LEU A 1 87 ? -2.491 -1.402 -0.131 1.00 95.25 87 LEU A C 1
ATOM 707 O O . LEU A 1 87 ? -1.662 -2.304 -0.230 1.00 95.25 87 LEU A O 1
ATOM 711 N N . ALA A 1 88 ? -3.068 -0.827 -1.179 1.00 93.69 88 ALA A N 1
ATOM 712 C CA . ALA A 1 88 ? -2.668 -1.076 -2.553 1.00 93.69 88 ALA A CA 1
ATOM 713 C C . ALA A 1 88 ? -2.202 0.233 -3.186 1.00 93.69 88 ALA A C 1
ATOM 715 O O . ALA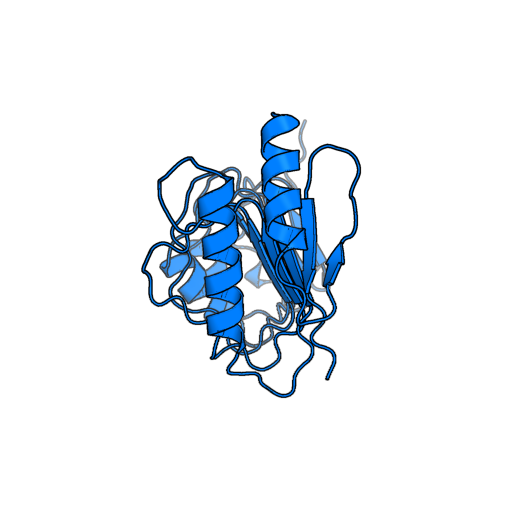 A 1 88 ? -2.935 1.220 -3.188 1.00 93.69 88 ALA A O 1
ATOM 716 N N . VAL A 1 89 ? -0.984 0.262 -3.717 1.00 91.44 89 VAL A N 1
ATOM 717 C CA . VAL A 1 89 ? -0.420 1.446 -4.370 1.00 91.44 89 VAL A CA 1
ATOM 718 C C . VAL A 1 89 ? 0.226 1.026 -5.673 1.00 91.44 89 VAL A C 1
ATOM 720 O O . VAL A 1 89 ? 1.113 0.182 -5.677 1.00 91.44 89 VAL A O 1
ATOM 723 N N . THR A 1 90 ? -0.176 1.649 -6.773 1.00 88.50 90 THR A N 1
ATOM 724 C CA . THR A 1 90 ? 0.490 1.505 -8.071 1.00 88.50 90 THR A CA 1
ATOM 725 C C . THR A 1 90 ? 1.005 2.869 -8.507 1.00 88.50 90 THR A C 1
ATOM 727 O O . THR A 1 90 ? 0.265 3.860 -8.513 1.00 88.50 90 THR A O 1
ATOM 730 N N . SER A 1 91 ? 2.285 2.946 -8.857 1.00 81.19 91 SER A N 1
ATOM 731 C CA . SER A 1 91 ? 2.875 4.170 -9.387 1.00 81.19 91 SER A CA 1
ATOM 732 C C . SER A 1 91 ? 2.996 4.110 -10.906 1.00 81.19 91 SER A C 1
ATOM 734 O O . SER A 1 91 ? 3.263 3.062 -11.486 1.00 81.19 91 SER A O 1
ATOM 736 N N . LYS A 1 92 ? 2.789 5.256 -11.567 1.00 72.38 92 LYS A N 1
ATOM 737 C CA . LYS A 1 92 ? 3.083 5.414 -13.005 1.00 72.38 92 LYS A CA 1
ATOM 738 C C . LYS A 1 92 ? 4.556 5.683 -13.276 1.00 72.38 92 LYS A C 1
ATOM 740 O O . LYS A 1 92 ? 5.017 5.504 -14.399 1.00 72.38 92 LYS A O 1
ATOM 745 N N . THR A 1 93 ? 5.270 6.168 -12.274 1.00 72.25 93 THR A N 1
ATOM 746 C CA . THR A 1 93 ? 6.690 6.473 -12.365 1.00 72.25 93 THR A CA 1
ATOM 747 C C . THR A 1 93 ? 7.456 5.478 -11.519 1.00 72.25 93 THR A C 1
ATOM 749 O O . THR A 1 93 ? 6.931 4.925 -10.561 1.00 72.25 93 THR A O 1
ATOM 752 N N . LYS A 1 94 ? 8.721 5.253 -11.858 1.00 71.00 94 LYS A N 1
ATOM 753 C CA . LYS A 1 94 ? 9.613 4.463 -11.014 1.00 71.00 94 LYS A CA 1
ATOM 754 C C . LYS A 1 94 ? 9.836 5.214 -9.707 1.00 71.00 94 LYS A C 1
ATOM 756 O O . LYS A 1 94 ? 10.468 6.267 -9.718 1.00 71.00 94 LYS A O 1
ATOM 761 N N . VAL A 1 95 ? 9.304 4.689 -8.610 1.00 76.75 95 VAL A N 1
ATOM 762 C CA . VAL A 1 95 ? 9.386 5.324 -7.289 1.00 76.75 95 VAL A CA 1
ATOM 763 C C . VAL A 1 95 ? 10.161 4.425 -6.341 1.00 76.75 95 VAL A C 1
ATOM 765 O O . VAL A 1 95 ? 9.987 3.209 -6.344 1.00 76.75 95 VAL A O 1
ATOM 768 N N . GLN A 1 96 ? 11.023 5.022 -5.523 1.00 82.56 96 GLN A N 1
ATOM 769 C CA . GLN A 1 96 ? 11.700 4.292 -4.460 1.00 82.56 96 GLN A CA 1
ATOM 770 C C . GLN A 1 96 ? 10.669 3.750 -3.464 1.00 82.56 96 GLN A C 1
ATOM 772 O O . GLN A 1 96 ? 9.802 4.482 -2.990 1.00 82.56 96 GLN A O 1
ATOM 777 N N . CYS A 1 97 ? 10.768 2.467 -3.134 1.00 81.69 97 CYS A N 1
ATOM 778 C CA . CYS A 1 97 ? 9.936 1.854 -2.114 1.00 81.69 97 CYS A CA 1
ATOM 779 C C . CYS A 1 97 ? 10.150 2.577 -0.774 1.00 81.69 97 CYS A C 1
ATOM 781 O O . CYS A 1 97 ? 11.304 2.839 -0.409 1.00 81.69 97 CYS A O 1
ATOM 783 N N . PRO A 1 98 ? 9.080 2.923 -0.038 1.00 83.12 98 PRO A N 1
ATOM 784 C CA . PRO A 1 98 ? 9.223 3.622 1.229 1.00 83.12 98 PRO A CA 1
ATOM 785 C C . PRO A 1 98 ? 10.006 2.791 2.237 1.00 83.12 98 PRO A C 1
ATOM 787 O O . PRO A 1 98 ? 10.043 1.560 2.190 1.00 83.12 98 PRO A O 1
ATOM 790 N N . THR A 1 99 ? 10.604 3.466 3.211 1.00 82.38 99 THR A N 1
ATOM 791 C CA . THR A 1 99 ? 11.448 2.796 4.215 1.00 82.38 99 THR A CA 1
ATOM 792 C C . THR A 1 99 ? 10.647 1.956 5.212 1.00 82.38 99 THR A C 1
ATOM 794 O O . THR A 1 99 ? 11.180 1.026 5.817 1.00 82.38 99 THR A O 1
ATOM 797 N N . LYS A 1 100 ? 9.359 2.266 5.393 1.00 86.88 100 LYS A N 1
ATOM 798 C CA . LYS A 1 100 ? 8.484 1.605 6.365 1.00 86.88 100 LYS A CA 1
ATOM 799 C C . LYS A 1 100 ? 7.014 1.656 5.931 1.00 86.88 100 LYS A C 1
ATOM 801 O O . LYS A 1 100 ? 6.562 2.569 5.243 1.00 86.88 100 LYS A O 1
ATOM 806 N N . PHE A 1 101 ? 6.232 0.697 6.398 1.00 89.50 101 PHE A N 1
ATOM 807 C CA . PHE A 1 101 ? 4.777 0.649 6.216 1.00 89.50 101 PHE A CA 1
ATOM 808 C C . PHE A 1 101 ? 4.070 0.627 7.577 1.00 89.50 101 PHE A C 1
ATOM 810 O O . PHE A 1 101 ? 4.726 0.479 8.610 1.00 89.50 101 PHE A O 1
ATOM 817 N N . ALA A 1 102 ? 2.744 0.770 7.606 1.00 88.50 102 ALA A N 1
ATOM 818 C CA . ALA A 1 102 ? 1.984 0.565 8.838 1.00 88.50 102 ALA A CA 1
ATOM 819 C C . ALA A 1 102 ? 2.074 -0.913 9.262 1.00 88.50 102 ALA A C 1
ATOM 821 O O . ALA A 1 102 ? 1.771 -1.798 8.472 1.00 88.50 102 ALA A O 1
ATOM 822 N N . SER A 1 103 ? 2.489 -1.191 10.502 1.00 89.19 103 SER A N 1
ATOM 823 C CA . SER A 1 103 ? 2.754 -2.557 11.002 1.00 89.19 103 SER A CA 1
ATOM 824 C C . SER A 1 103 ? 1.534 -3.476 11.051 1.00 89.19 103 SER A C 1
ATOM 826 O O . SER A 1 103 ? 1.693 -4.683 11.143 1.00 89.19 103 SER A O 1
ATOM 828 N N . ARG A 1 104 ? 0.333 -2.898 11.011 1.00 91.12 104 ARG A N 1
ATOM 829 C CA . ARG A 1 104 ? -0.965 -3.576 11.135 1.00 91.12 104 ARG A CA 1
ATOM 830 C C . ARG A 1 104 ? -1.550 -4.055 9.798 1.00 91.12 104 ARG A C 1
ATOM 832 O O . ARG A 1 104 ? -2.666 -4.571 9.756 1.00 91.12 104 ARG A O 1
ATOM 839 N N . LEU A 1 105 ? -0.849 -3.801 8.690 1.00 94.31 105 LEU A N 1
ATOM 840 C CA . LEU A 1 105 ? -1.316 -4.201 7.368 1.00 94.31 105 LEU A CA 1
ATOM 841 C C . LEU A 1 105 ? -1.374 -5.725 7.270 1.00 94.31 105 LEU A C 1
ATOM 843 O O . LEU A 1 105 ? -0.407 -6.418 7.571 1.00 94.31 105 LEU A O 1
ATOM 847 N N . LYS A 1 106 ? -2.512 -6.220 6.791 1.00 94.31 106 LYS A N 1
ATOM 848 C CA . LYS A 1 106 ? -2.765 -7.627 6.470 1.00 94.31 106 LYS A CA 1
ATOM 849 C C . LYS A 1 106 ? -2.557 -7.901 4.987 1.00 94.31 106 LYS A C 1
ATOM 851 O O . LYS A 1 106 ? -2.124 -8.991 4.633 1.00 94.31 106 LYS A O 1
ATOM 856 N N . VAL A 1 107 ? -2.828 -6.904 4.148 1.00 93.62 107 VAL A N 1
ATOM 857 C CA . VAL A 1 107 ? -2.667 -6.970 2.695 1.00 93.62 107 VAL A CA 1
ATOM 858 C C . VAL A 1 107 ? -1.848 -5.770 2.232 1.00 93.62 107 VAL A C 1
ATOM 860 O O . VAL A 1 107 ? -2.193 -4.622 2.532 1.00 93.62 107 VAL A O 1
ATOM 863 N N . LEU A 1 108 ? -0.775 -6.030 1.491 1.00 93.62 108 LEU A N 1
ATOM 864 C CA . LEU A 1 108 ? 0.069 -5.007 0.883 1.00 93.62 108 LEU A CA 1
ATOM 865 C C . LEU A 1 108 ? 0.254 -5.309 -0.602 1.00 93.62 108 LEU A C 1
ATOM 867 O O . LEU A 1 108 ? 0.807 -6.345 -0.957 1.00 93.62 108 LEU A O 1
ATOM 871 N N . MET A 1 109 ? -0.182 -4.394 -1.463 1.00 92.38 109 MET A N 1
ATOM 872 C CA . MET A 1 109 ? 0.016 -4.483 -2.908 1.00 92.38 109 MET A CA 1
ATOM 873 C C . MET A 1 109 ? 0.819 -3.279 -3.397 1.00 92.38 109 MET A C 1
ATOM 875 O O . MET A 1 109 ? 0.447 -2.135 -3.134 1.00 92.38 109 MET A O 1
ATOM 879 N N . LEU A 1 110 ? 1.920 -3.525 -4.097 1.00 90.44 110 LEU A N 1
ATOM 880 C CA . LEU A 1 110 ? 2.840 -2.496 -4.571 1.00 90.44 110 LEU A CA 1
ATOM 881 C C . LEU A 1 110 ? 3.111 -2.691 -6.058 1.00 90.44 110 LEU A C 1
ATOM 883 O O . LEU A 1 110 ? 3.607 -3.737 -6.451 1.00 90.44 110 LEU A O 1
ATOM 887 N N . GLY A 1 111 ? 2.816 -1.670 -6.858 1.00 87.75 111 GLY A N 1
ATOM 888 C CA . GLY A 1 111 ? 3.033 -1.639 -8.300 1.00 87.75 111 GLY A CA 1
ATOM 889 C C . GLY A 1 111 ? 4.061 -0.588 -8.714 1.00 87.75 111 GLY A C 1
ATOM 890 O O . GLY A 1 111 ? 3.884 0.588 -8.390 1.00 87.75 111 GLY A O 1
ATOM 891 N N . GLY A 1 112 ? 5.104 -0.980 -9.449 1.00 83.62 112 GLY A N 1
ATOM 892 C CA . GLY A 1 112 ? 6.087 -0.061 -10.038 1.00 83.62 112 GLY A CA 1
ATOM 893 C C . GLY A 1 112 ? 7.131 0.504 -9.063 1.00 83.62 112 GLY A C 1
ATOM 894 O O . GLY A 1 112 ? 7.676 1.585 -9.308 1.00 83.62 112 GLY A O 1
ATOM 895 N N . PHE A 1 113 ? 7.414 -0.193 -7.956 1.00 85.62 113 PHE A N 1
ATOM 896 C CA . PHE A 1 113 ? 8.362 0.266 -6.933 1.00 85.62 113 PHE A CA 1
ATOM 897 C C . PHE A 1 113 ? 9.779 -0.289 -7.112 1.00 85.62 113 PHE A C 1
ATOM 899 O O . PHE A 1 113 ? 9.993 -1.463 -7.416 1.00 85.62 113 PHE A O 1
ATOM 906 N N . ASN A 1 114 ? 10.760 0.568 -6.835 1.00 81.94 114 ASN A N 1
ATOM 907 C CA . ASN A 1 114 ? 12.168 0.215 -6.755 1.00 81.94 114 ASN A CA 1
ATOM 908 C C . ASN A 1 114 ? 12.573 -0.070 -5.304 1.00 81.94 114 ASN A C 1
ATOM 910 O O . ASN A 1 114 ? 12.563 0.826 -4.467 1.00 81.94 114 ASN A O 1
ATOM 914 N N . PHE A 1 115 ? 12.987 -1.294 -5.010 1.00 78.25 115 PHE A N 1
ATOM 915 C CA . PHE A 1 115 ? 13.493 -1.734 -3.709 1.00 78.25 115 PHE A CA 1
ATOM 916 C C . PHE A 1 115 ? 15.012 -1.533 -3.548 1.00 78.25 115 PHE A C 1
ATOM 918 O O . PHE A 1 115 ? 15.600 -2.010 -2.579 1.00 78.25 115 PHE A O 1
ATOM 925 N N . ARG A 1 116 ? 15.677 -0.841 -4.486 1.00 72.62 116 ARG A N 1
ATOM 926 C CA . ARG A 1 116 ? 17.132 -0.605 -4.490 1.00 72.62 116 ARG A CA 1
ATOM 927 C C . ARG A 1 116 ? 17.676 -0.211 -3.135 1.00 72.62 116 ARG A C 1
ATOM 929 O O . ARG A 1 116 ? 17.372 0.893 -2.714 1.00 72.62 116 ARG A O 1
ATOM 936 N N . LYS A 1 117 ? 18.561 -1.040 -2.551 1.00 53.12 117 LYS A N 1
ATOM 937 C CA . LYS A 1 117 ? 19.447 -0.809 -1.375 1.00 53.12 117 LYS A CA 1
ATOM 938 C C . LYS A 1 117 ? 18.864 -0.001 -0.200 1.00 53.12 117 LYS A C 1
ATOM 940 O O . LYS A 1 117 ? 19.588 0.317 0.743 1.00 53.12 117 LYS A O 1
ATOM 945 N N . THR A 1 118 ? 17.583 0.327 -0.208 1.00 52.91 118 THR A N 1
ATOM 946 C CA . THR A 1 118 ? 16.896 0.931 0.904 1.00 52.91 118 THR A CA 1
ATOM 947 C C . THR A 1 118 ? 16.555 -0.197 1.832 1.00 52.91 118 THR A C 1
ATOM 949 O O . THR A 1 118 ? 16.043 -1.242 1.441 1.00 52.91 118 THR A O 1
ATOM 952 N N . ARG A 1 119 ? 16.837 0.068 3.100 1.00 60.28 119 ARG A N 1
ATOM 953 C CA . ARG A 1 119 ? 16.401 -0.690 4.265 1.00 60.28 119 ARG A CA 1
ATOM 954 C C . ARG A 1 119 ? 14.877 -0.641 4.415 1.00 60.28 119 ARG A C 1
ATOM 956 O O . ARG A 1 119 ? 14.390 -0.464 5.528 1.00 60.28 119 ARG A O 1
ATOM 963 N N . THR A 1 120 ? 14.121 -0.714 3.317 1.00 71.31 120 THR A N 1
ATOM 964 C CA . THR A 1 120 ? 12.715 -1.063 3.398 1.00 71.31 120 THR A CA 1
ATOM 965 C C . THR A 1 120 ? 12.722 -2.392 4.112 1.00 71.31 120 THR A C 1
ATOM 967 O O . THR A 1 120 ? 13.318 -3.354 3.636 1.00 71.31 120 THR A O 1
ATOM 970 N N . SER A 1 121 ? 12.209 -2.397 5.328 1.00 79.31 121 SER A N 1
ATOM 971 C CA . SER A 1 121 ? 12.097 -3.628 6.072 1.00 79.31 121 SER A CA 1
ATOM 972 C C . SER A 1 121 ? 10.644 -4.030 6.089 1.00 79.31 121 SER A C 1
ATOM 974 O O . SER A 1 121 ? 9.774 -3.179 6.261 1.00 79.31 121 SER A O 1
ATOM 976 N N . MET A 1 122 ? 10.372 -5.314 5.894 1.00 84.25 122 MET A N 1
ATOM 977 C CA . MET A 1 122 ? 9.029 -5.877 6.067 1.00 84.25 122 MET A CA 1
ATOM 978 C C . MET A 1 122 ? 8.907 -6.642 7.389 1.00 84.25 122 MET A C 1
ATOM 980 O O . MET A 1 122 ? 7.850 -7.180 7.713 1.00 84.25 122 MET A O 1
ATOM 984 N N . LYS A 1 123 ? 9.966 -6.645 8.205 1.00 83.50 123 LYS A N 1
ATOM 985 C CA . LYS A 1 123 ? 10.014 -7.375 9.479 1.00 83.50 123 LYS A CA 1
ATOM 986 C C . LYS A 1 123 ? 8.984 -6.873 10.483 1.00 83.50 123 LYS A C 1
ATOM 988 O O . LYS A 1 123 ? 8.439 -7.653 11.256 1.00 83.50 123 LYS A O 1
ATOM 993 N N . HIS A 1 124 ? 8.680 -5.575 10.456 1.00 86.62 124 HIS A N 1
ATOM 994 C CA . HIS A 1 124 ? 7.670 -4.976 11.332 1.00 86.62 124 HIS A CA 1
ATOM 995 C C . HIS A 1 124 ? 6.230 -5.244 10.874 1.00 86.62 124 HIS A C 1
ATOM 997 O O . HIS A 1 124 ? 5.309 -4.938 11.626 1.00 86.62 124 HIS A O 1
ATOM 1003 N N . LEU A 1 125 ? 6.020 -5.795 9.672 1.00 89.25 125 LEU A N 1
ATOM 1004 C CA . LEU A 1 125 ? 4.710 -6.216 9.170 1.00 89.25 125 LEU A CA 1
ATOM 1005 C C . LEU A 1 125 ? 4.351 -7.591 9.734 1.00 89.25 125 LEU A C 1
ATOM 1007 O O . LEU A 1 125 ? 4.150 -8.572 9.023 1.00 89.25 125 LEU A O 1
ATOM 1011 N N . THR A 1 126 ? 4.281 -7.659 11.061 1.00 86.94 126 THR A N 1
ATOM 1012 C CA . THR A 1 126 ? 3.545 -8.723 11.748 1.00 86.94 126 THR A CA 1
ATOM 1013 C C . THR A 1 126 ? 2.087 -8.677 11.267 1.00 86.94 126 THR A C 1
ATOM 1015 O O . THR A 1 126 ? 1.717 -7.669 10.741 1.00 86.94 126 THR A O 1
ATOM 1018 N N . GLU A 1 127 ? 1.187 -9.636 11.405 1.00 90.56 127 GLU A N 1
ATOM 1019 C CA . GLU A 1 127 ? -0.168 -9.551 10.779 1.00 90.56 127 GLU A CA 1
ATOM 1020 C C . GLU A 1 127 ? -0.246 -9.585 9.239 1.00 90.56 127 GLU A C 1
ATOM 1022 O O . GLU A 1 127 ? -1.325 -9.924 8.747 1.00 90.56 127 GLU A O 1
ATOM 1027 N N . LEU A 1 128 ? 0.827 -9.317 8.480 1.00 88.75 128 LEU A N 1
ATOM 1028 C CA . LEU A 1 128 ? 0.799 -9.442 7.019 1.00 88.75 128 LEU A CA 1
ATOM 1029 C C . LEU A 1 128 ? 0.461 -10.879 6.614 1.00 88.75 128 LEU A C 1
ATOM 1031 O O . LEU A 1 128 ? 1.064 -11.832 7.110 1.00 88.75 128 LEU A O 1
ATOM 1035 N N . LYS A 1 129 ? -0.512 -11.015 5.715 1.00 87.19 129 LYS A N 1
ATOM 1036 C CA . LYS A 1 129 ? -0.989 -12.284 5.156 1.00 87.19 129 LYS A CA 1
ATOM 1037 C C . LYS A 1 129 ? -0.791 -12.349 3.654 1.00 87.19 129 LYS A C 1
ATOM 1039 O O . LYS A 1 129 ? -0.457 -13.414 3.155 1.00 87.19 129 LYS A O 1
ATOM 1044 N N . ASP A 1 130 ? -0.956 -11.225 2.963 1.00 85.25 130 ASP A N 1
ATOM 1045 C CA . ASP A 1 130 ? -0.876 -11.158 1.509 1.00 85.25 130 ASP A CA 1
ATOM 1046 C C . ASP A 1 130 ? 0.059 -10.019 1.085 1.00 85.25 130 ASP A C 1
ATOM 1048 O O . ASP A 1 130 ? -0.143 -8.856 1.451 1.00 85.25 130 ASP A O 1
ATOM 1052 N N . LEU A 1 131 ? 1.087 -10.352 0.306 1.00 85.94 131 LEU A N 1
ATOM 1053 C CA . LEU A 1 131 ? 2.032 -9.406 -0.283 1.00 85.94 131 LEU A CA 1
ATOM 1054 C C . LEU A 1 131 ? 2.028 -9.564 -1.797 1.00 85.94 131 LEU A C 1
ATOM 1056 O O . LEU A 1 131 ? 2.419 -10.608 -2.302 1.00 85.94 131 LEU A O 1
ATOM 1060 N N . HIS A 1 132 ? 1.610 -8.539 -2.528 1.00 85.75 132 HIS A N 1
ATOM 1061 C CA . HIS A 1 132 ? 1.605 -8.547 -3.986 1.00 85.75 132 HIS A CA 1
ATOM 1062 C C . HIS A 1 132 ? 2.573 -7.483 -4.501 1.00 85.75 132 HIS A C 1
ATOM 1064 O O . HIS A 1 132 ? 2.446 -6.308 -4.162 1.00 85.75 132 HIS A O 1
ATOM 1070 N N . LEU A 1 133 ? 3.540 -7.885 -5.317 1.00 84.38 133 LEU A N 1
ATOM 1071 C CA . LEU A 1 133 ? 4.541 -7.006 -5.908 1.00 84.38 133 LEU A CA 1
ATOM 1072 C C . LEU A 1 133 ? 4.425 -7.066 -7.421 1.00 84.38 133 LEU A C 1
ATOM 1074 O O . LEU A 1 133 ? 4.729 -8.089 -8.019 1.00 84.38 133 LEU A O 1
ATOM 1078 N N . GLU A 1 134 ? 4.011 -5.967 -8.022 1.00 82.62 134 GLU A N 1
ATOM 1079 C CA . GLU A 1 134 ? 3.738 -5.829 -9.443 1.00 82.62 134 GLU A CA 1
ATOM 1080 C C . GLU A 1 134 ? 4.763 -4.890 -10.077 1.00 82.62 134 GLU A C 1
ATOM 1082 O O . GLU A 1 134 ? 4.989 -3.787 -9.582 1.00 82.62 134 GLU A O 1
ATOM 1087 N N . ASP A 1 135 ? 5.448 -5.326 -11.134 1.00 79.69 135 ASP A N 1
ATOM 1088 C CA . ASP A 1 135 ? 6.472 -4.535 -11.840 1.00 79.69 135 ASP A CA 1
ATOM 1089 C C . ASP A 1 135 ? 7.496 -3.859 -10.915 1.00 79.69 135 ASP A C 1
ATOM 1091 O O . ASP A 1 135 ? 7.988 -2.753 -11.158 1.00 79.69 135 ASP A O 1
ATOM 1095 N N . CYS A 1 136 ? 7.814 -4.537 -9.816 1.00 81.19 136 CYS A N 1
ATOM 1096 C CA . CYS A 1 136 ? 8.797 -4.086 -8.850 1.00 81.19 136 CYS A CA 1
ATOM 1097 C C . CYS A 1 136 ? 10.195 -4.578 -9.236 1.00 81.19 136 CYS A C 1
ATOM 1099 O O . CYS A 1 136 ? 10.365 -5.598 -9.906 1.00 81.19 136 CYS A O 1
ATOM 1101 N N . PHE A 1 137 ? 11.225 -3.855 -8.807 1.00 78.06 137 PHE A N 1
ATOM 1102 C CA . PHE A 1 137 ? 12.612 -4.163 -9.161 1.00 78.06 137 PHE A CA 1
ATOM 1103 C C . PHE A 1 137 ? 13.572 -3.729 -8.056 1.00 78.06 137 PHE A C 1
ATOM 1105 O O . PHE A 1 137 ? 13.243 -2.867 -7.253 1.00 78.06 137 PHE A O 1
ATOM 1112 N N . VAL A 1 138 ? 14.763 -4.332 -7.993 1.00 72.25 138 VAL A N 1
ATOM 1113 C CA . VAL A 1 138 ? 15.784 -4.018 -6.970 1.00 72.25 138 VAL A CA 1
ATOM 1114 C C . VAL A 1 138 ? 16.926 -3.163 -7.535 1.00 72.25 138 VAL A C 1
ATOM 1116 O O . VAL A 1 138 ? 17.668 -2.556 -6.776 1.00 72.25 138 VAL A O 1
ATOM 1119 N N . ASN A 1 139 ? 17.077 -3.061 -8.857 1.00 68.81 139 ASN A N 1
ATOM 1120 C CA . ASN A 1 139 ? 18.148 -2.293 -9.497 1.00 68.81 139 ASN A CA 1
ATOM 1121 C C . ASN A 1 139 ? 17.629 -1.521 -10.715 1.00 68.81 139 ASN A C 1
ATOM 1123 O O . ASN A 1 139 ? 16.658 -1.928 -11.347 1.00 68.81 139 ASN A O 1
ATOM 1127 N N . ASP A 1 140 ? 18.338 -0.457 -11.103 1.00 63.56 140 ASP A N 1
ATOM 1128 C CA . ASP A 1 140 ? 18.052 0.309 -12.331 1.00 63.56 140 ASP A CA 1
ATOM 1129 C C . ASP A 1 140 ? 18.279 -0.518 -13.614 1.00 63.56 140 ASP A C 1
ATOM 1131 O O . ASP A 1 140 ? 17.927 -0.095 -14.719 1.00 63.56 140 ASP A O 1
ATOM 1135 N N . ASP A 1 141 ? 18.864 -1.708 -13.458 1.00 56.31 141 ASP A N 1
ATOM 1136 C CA . ASP A 1 141 ? 19.284 -2.570 -14.542 1.00 56.31 141 ASP A CA 1
ATOM 1137 C C . ASP A 1 141 ? 18.086 -3.281 -15.189 1.00 56.31 141 ASP A C 1
ATOM 1139 O O . ASP A 1 141 ? 17.305 -3.992 -14.548 1.00 56.31 141 ASP A O 1
ATOM 1143 N N . ARG A 1 142 ? 17.941 -3.086 -16.504 1.00 52.38 142 ARG A N 1
ATOM 1144 C CA . ARG A 1 142 ? 16.811 -3.582 -17.318 1.00 52.38 142 ARG A CA 1
ATOM 1145 C C . ARG A 1 142 ? 16.880 -5.083 -17.609 1.00 52.38 142 ARG A C 1
ATOM 1147 O O . ARG A 1 142 ? 16.080 -5.598 -18.395 1.00 52.38 142 ARG A O 1
ATOM 1154 N N . LYS A 1 143 ? 17.833 -5.797 -17.008 1.00 64.50 143 LYS A N 1
ATOM 1155 C CA . LYS A 1 143 ? 17.898 -7.257 -17.067 1.00 64.50 143 LYS A CA 1
ATOM 1156 C C . LYS A 1 143 ? 16.810 -7.823 -16.159 1.00 64.50 143 LYS A C 1
ATOM 1158 O O . LYS A 1 143 ? 17.022 -8.078 -14.976 1.00 64.50 143 LYS A O 1
ATOM 1163 N N . LEU A 1 144 ? 15.623 -7.968 -16.744 1.00 64.56 144 LEU A N 1
ATOM 1164 C CA . LEU A 1 144 ? 14.385 -8.344 -16.061 1.00 64.56 144 LEU A CA 1
ATOM 1165 C C . LEU A 1 144 ? 14.557 -9.572 -15.162 1.00 64.56 144 LEU A C 1
ATOM 1167 O O . LEU A 1 144 ? 14.128 -9.568 -14.016 1.00 64.56 144 LEU A O 1
ATOM 1171 N N . VAL A 1 145 ? 15.256 -10.585 -15.671 1.00 61.56 145 VAL A N 1
ATOM 1172 C CA . VAL A 1 145 ? 15.466 -11.873 -15.003 1.00 61.56 145 VAL A CA 1
ATOM 1173 C C . VAL A 1 145 ? 16.294 -11.722 -13.725 1.00 61.56 145 VAL A C 1
ATOM 1175 O O . VAL A 1 145 ? 15.907 -12.227 -12.672 1.00 61.56 145 VAL A O 1
ATOM 1178 N N . SER A 1 146 ? 17.408 -10.983 -13.778 1.00 66.81 146 SER A N 1
ATOM 1179 C CA . SER A 1 146 ? 18.229 -10.725 -12.589 1.00 66.81 146 SER A CA 1
ATOM 1180 C C . SER A 1 146 ? 17.506 -9.834 -11.583 1.00 66.81 146 SER A C 1
ATOM 1182 O O . SER A 1 146 ? 17.587 -10.085 -10.385 1.00 66.81 146 SER A O 1
ATOM 1184 N N . SER A 1 147 ? 16.760 -8.831 -12.051 1.00 69.62 147 SER A N 1
ATOM 1185 C CA . SER A 1 147 ? 15.992 -7.939 -11.175 1.00 69.62 147 SER A CA 1
ATOM 1186 C C . SER A 1 147 ? 14.845 -8.672 -10.474 1.00 69.62 147 SER A C 1
ATOM 1188 O O . SER A 1 147 ? 14.611 -8.430 -9.292 1.00 69.62 147 SER A O 1
ATOM 1190 N N . PHE A 1 148 ? 14.187 -9.609 -11.162 1.00 70.94 148 PHE A N 1
ATOM 1191 C CA . PHE A 1 148 ? 13.144 -10.458 -10.590 1.00 70.94 148 PHE A CA 1
ATOM 1192 C C . PHE A 1 148 ? 13.708 -11.422 -9.542 1.00 70.94 148 PHE A C 1
ATOM 1194 O O . PHE A 1 148 ? 13.174 -11.507 -8.438 1.00 70.94 148 PHE A O 1
ATOM 1201 N N . ARG A 1 149 ? 14.823 -12.104 -9.845 1.00 72.06 149 ARG A N 1
ATOM 1202 C CA . ARG A 1 149 ? 15.496 -12.996 -8.886 1.00 72.06 149 ARG A CA 1
ATOM 1203 C C . ARG A 1 149 ? 15.882 -12.258 -7.606 1.00 72.06 149 ARG A C 1
ATOM 1205 O O . ARG A 1 149 ? 15.537 -12.708 -6.522 1.00 72.06 149 ARG A O 1
ATOM 1212 N N . LEU A 1 150 ? 16.527 -11.099 -7.745 1.00 76.38 150 LEU A N 1
ATOM 1213 C CA . LEU A 1 150 ? 16.928 -10.274 -6.606 1.00 76.38 150 LEU A CA 1
ATOM 1214 C C . LEU A 1 150 ? 15.731 -9.812 -5.771 1.00 76.38 150 LEU A C 1
ATOM 1216 O O . LEU A 1 150 ? 15.838 -9.758 -4.551 1.00 76.38 150 LEU A O 1
ATOM 1220 N N . LEU A 1 151 ? 14.600 -9.488 -6.407 1.00 76.44 151 LEU A N 1
ATOM 1221 C CA . LEU A 1 151 ? 13.380 -9.120 -5.690 1.00 76.44 151 LEU A CA 1
ATOM 1222 C C . LEU A 1 151 ? 12.838 -10.294 -4.875 1.00 76.44 151 LEU A C 1
ATOM 1224 O O . LEU A 1 151 ? 12.493 -10.115 -3.710 1.00 76.44 151 LEU A O 1
ATOM 1228 N N . VAL A 1 152 ? 12.782 -11.487 -5.471 1.00 75.00 152 VAL A N 1
ATOM 1229 C CA . VAL A 1 152 ? 12.340 -12.702 -4.776 1.00 75.00 152 VAL A CA 1
ATOM 1230 C C . VAL A 1 152 ? 13.258 -13.013 -3.596 1.00 75.00 152 VAL A C 1
ATOM 1232 O O . VAL A 1 152 ? 12.755 -13.210 -2.493 1.00 75.00 152 VAL A O 1
ATOM 1235 N N . ASP A 1 153 ? 14.577 -13.006 -3.799 1.00 77.00 153 ASP A N 1
ATOM 1236 C CA . ASP A 1 153 ? 15.559 -13.281 -2.743 1.00 77.00 153 ASP A CA 1
ATOM 1237 C C . ASP A 1 153 ? 15.427 -12.269 -1.591 1.00 77.00 153 ASP A C 1
ATOM 1239 O O . ASP A 1 153 ? 15.322 -12.660 -0.429 1.00 77.00 153 ASP A O 1
ATOM 1243 N N . TYR A 1 154 ? 15.311 -10.978 -1.912 1.00 79.81 154 TYR A N 1
ATOM 1244 C CA . TYR A 1 154 ? 15.090 -9.916 -0.928 1.00 79.81 154 TYR A CA 1
ATOM 1245 C C . TYR A 1 154 ? 13.789 -10.105 -0.126 1.00 79.81 154 TYR A C 1
ATOM 1247 O O . TYR A 1 154 ? 13.795 -9.993 1.100 1.00 79.81 154 TYR A O 1
ATOM 1255 N N . VAL A 1 155 ? 12.667 -10.422 -0.785 1.00 78.44 155 VAL A N 1
ATOM 1256 C CA . VAL A 1 155 ? 11.383 -10.656 -0.097 1.00 78.44 155 VAL A CA 1
ATOM 1257 C C . VAL A 1 155 ? 11.464 -11.884 0.805 1.00 78.44 155 VAL A C 1
ATOM 1259 O O . VAL A 1 155 ? 10.952 -11.859 1.925 1.00 78.44 155 VAL A O 1
ATOM 1262 N N . LEU A 1 156 ? 12.124 -12.949 0.343 1.00 74.62 156 LEU A N 1
ATOM 1263 C CA . LEU A 1 156 ? 12.344 -14.147 1.144 1.00 74.62 156 LEU A CA 1
ATOM 1264 C C . LEU A 1 156 ? 13.179 -13.837 2.389 1.00 74.62 156 LEU A C 1
ATOM 1266 O O . LEU A 1 156 ? 12.803 -14.280 3.471 1.00 74.62 156 LEU A O 1
ATOM 1270 N N . GLU A 1 157 ? 14.260 -13.063 2.271 1.00 79.31 157 GLU A N 1
ATOM 1271 C CA . GLU A 1 157 ? 15.083 -12.642 3.412 1.00 79.31 157 GLU A CA 1
ATOM 1272 C C . GLU A 1 157 ? 14.306 -11.774 4.408 1.00 79.31 157 GLU A C 1
ATOM 1274 O O . GLU A 1 157 ? 14.350 -12.026 5.618 1.00 79.31 157 GLU A O 1
ATOM 1279 N N . GLU A 1 158 ? 13.569 -10.776 3.919 1.00 79.50 158 GLU A N 1
ATOM 1280 C CA . GLU A 1 158 ? 12.819 -9.852 4.771 1.00 79.50 158 GLU A CA 1
ATOM 1281 C C . GLU A 1 158 ? 11.651 -10.524 5.490 1.00 79.50 158 GLU A C 1
ATOM 1283 O O . GLU A 1 158 ? 11.364 -10.182 6.639 1.00 79.50 158 GLU A O 1
ATOM 1288 N N . LEU A 1 159 ? 11.008 -11.511 4.861 1.00 75.44 159 LEU A N 1
ATOM 1289 C CA . LEU A 1 159 ? 9.911 -12.255 5.475 1.00 75.44 159 LEU A CA 1
ATOM 1290 C C . LEU A 1 159 ? 10.368 -13.482 6.275 1.00 75.44 159 LEU A C 1
ATOM 1292 O O . LEU A 1 159 ? 9.588 -14.005 7.071 1.00 75.44 159 LEU A O 1
ATOM 1296 N N . ASN A 1 160 ? 11.633 -13.905 6.166 1.00 71.94 160 ASN A N 1
ATOM 1297 C CA . ASN A 1 160 ? 12.177 -15.033 6.933 1.00 71.94 160 ASN A CA 1
ATOM 1298 C C . ASN A 1 160 ? 12.148 -14.805 8.455 1.00 71.94 160 ASN A C 1
ATOM 1300 O O . ASN A 1 160 ? 12.293 -15.755 9.214 1.00 71.94 160 ASN A O 1
ATOM 1304 N N . CYS A 1 161 ? 11.966 -13.576 8.948 1.00 67.19 161 CYS A N 1
ATOM 1305 C CA . CYS A 1 161 ? 11.764 -13.339 10.382 1.00 67.19 161 CYS A CA 1
ATOM 1306 C C . CYS A 1 161 ? 10.387 -13.807 10.888 1.00 67.19 161 CYS A C 1
ATOM 1308 O O . CYS A 1 161 ? 10.206 -13.973 12.092 1.00 67.19 161 CYS A O 1
ATOM 1310 N N . HIS A 1 162 ? 9.421 -14.051 9.999 1.00 66.00 162 HIS A N 1
ATOM 1311 C CA . HIS A 1 162 ? 8.057 -14.464 10.342 1.00 66.00 162 HIS A CA 1
ATOM 1312 C C . HIS A 1 162 ? 7.908 -15.993 10.396 1.00 66.00 162 HIS A C 1
ATOM 1314 O O . HIS A 1 162 ? 6.868 -16.505 9.996 1.00 66.00 162 HIS A O 1
ATOM 1320 N N . LYS A 1 163 ? 8.926 -16.718 10.900 1.00 56.84 163 LYS A N 1
ATOM 1321 C CA . LYS A 1 163 ? 9.172 -18.181 10.765 1.00 56.84 163 LYS A CA 1
ATOM 1322 C C . LYS A 1 163 ? 8.027 -19.164 11.078 1.00 56.84 163 LYS A C 1
ATOM 1324 O O . LYS A 1 163 ? 8.222 -20.353 10.898 1.00 56.84 163 LYS A O 1
ATOM 1329 N N . ASN A 1 164 ? 6.850 -18.713 11.499 1.00 56.88 164 ASN A N 1
ATOM 1330 C CA . ASN A 1 164 ? 5.685 -19.546 11.814 1.00 56.88 164 ASN A CA 1
ATOM 1331 C C . ASN A 1 164 ? 4.378 -19.000 11.208 1.00 56.88 164 ASN A C 1
ATOM 1333 O O . ASN A 1 164 ? 3.299 -19.213 11.761 1.00 56.88 164 ASN A O 1
ATOM 1337 N N . ARG A 1 165 ? 4.455 -18.219 10.125 1.00 64.06 165 ARG A N 1
ATOM 1338 C CA . ARG A 1 165 ? 3.284 -17.616 9.477 1.00 64.06 165 ARG A CA 1
ATOM 1339 C C . ARG A 1 165 ? 3.226 -17.972 8.003 1.00 64.06 165 ARG A C 1
ATOM 1341 O O . ARG A 1 165 ? 4.223 -17.872 7.296 1.00 64.06 165 ARG A O 1
ATOM 1348 N N . GLN A 1 166 ? 2.025 -18.318 7.551 1.00 69.69 166 GLN A N 1
ATOM 1349 C CA . GLN A 1 166 ? 1.725 -18.419 6.131 1.00 69.69 166 GLN A CA 1
ATOM 1350 C C . GLN A 1 166 ? 1.495 -17.005 5.596 1.00 69.69 166 GLN A C 1
ATOM 1352 O O . GLN A 1 166 ? 0.515 -16.357 5.965 1.00 69.69 166 GLN A O 1
ATOM 1357 N N . ILE A 1 167 ? 2.424 -16.519 4.775 1.00 71.31 167 ILE A N 1
ATOM 1358 C CA . ILE A 1 167 ? 2.263 -15.279 4.013 1.00 71.31 167 ILE A CA 1
ATOM 1359 C C . ILE A 1 167 ? 2.175 -15.682 2.548 1.00 71.31 167 ILE A C 1
ATOM 1361 O O . ILE A 1 167 ? 3.129 -16.261 2.030 1.00 71.31 167 ILE A O 1
ATOM 1365 N N . ASN A 1 168 ? 1.058 -15.364 1.898 1.00 76.62 168 ASN A N 1
ATOM 1366 C CA . ASN A 1 168 ? 0.907 -15.486 0.457 1.00 76.62 168 ASN A CA 1
ATOM 1367 C C . ASN A 1 168 ? 1.694 -14.347 -0.192 1.00 76.62 168 ASN A C 1
ATOM 1369 O O . ASN A 1 168 ? 1.353 -13.173 -0.031 1.00 76.62 168 ASN A O 1
ATOM 1373 N N . VAL A 1 169 ? 2.749 -14.669 -0.931 1.00 76.75 169 VAL A N 1
ATOM 1374 C CA . VAL A 1 169 ? 3.482 -13.655 -1.703 1.00 76.75 169 VAL A CA 1
ATOM 1375 C C . VAL A 1 169 ? 3.208 -13.867 -3.176 1.00 76.75 169 VAL A C 1
ATOM 1377 O O . VAL A 1 169 ? 3.538 -14.932 -3.676 1.00 76.75 169 VAL A O 1
ATOM 1380 N N . ALA A 1 170 ? 2.658 -12.865 -3.854 1.00 77.00 170 ALA A N 1
ATOM 1381 C CA . ALA A 1 170 ? 2.522 -12.778 -5.298 1.00 77.00 170 ALA A CA 1
ATOM 1382 C C . ALA A 1 170 ? 3.592 -11.837 -5.867 1.00 77.00 170 ALA A C 1
ATOM 1384 O O . ALA A 1 170 ? 3.634 -10.669 -5.493 1.00 77.00 170 ALA A O 1
ATOM 1385 N N . VAL A 1 171 ? 4.439 -12.301 -6.786 1.00 74.19 171 VAL A N 1
ATOM 1386 C CA . VAL A 1 171 ? 5.316 -11.403 -7.563 1.00 74.19 171 VAL A CA 1
ATOM 1387 C C . VAL A 1 171 ? 4.924 -11.482 -9.028 1.00 74.19 171 VAL A C 1
ATOM 1389 O O . VAL A 1 171 ? 4.909 -12.579 -9.590 1.00 74.19 171 VAL A O 1
ATOM 1392 N N . THR A 1 172 ? 4.596 -10.330 -9.611 1.00 73.19 172 THR A N 1
ATOM 1393 C CA . THR A 1 172 ? 4.232 -10.144 -11.010 1.00 73.19 172 THR A CA 1
ATOM 1394 C C . THR A 1 172 ? 5.156 -9.182 -11.727 1.00 73.19 172 THR A C 1
ATOM 1396 O O . THR A 1 172 ? 5.639 -8.194 -11.179 1.00 73.19 172 THR A O 1
ATOM 1399 N N . CYS A 1 173 ? 5.413 -9.498 -12.988 1.00 69.75 173 CYS A N 1
ATOM 1400 C CA . CYS A 1 173 ? 6.129 -8.637 -13.911 1.00 69.75 173 CYS A CA 1
ATOM 1401 C C . CYS A 1 173 ? 5.456 -8.710 -15.280 1.00 69.75 173 CYS A C 1
ATOM 1403 O O . CYS A 1 173 ? 4.985 -9.777 -15.691 1.00 69.75 173 CYS A O 1
ATOM 1405 N N . TYR A 1 174 ? 5.425 -7.576 -15.966 1.00 66.00 174 TYR A N 1
ATOM 1406 C CA . TYR A 1 174 ? 4.924 -7.440 -17.320 1.00 66.00 174 TYR A CA 1
ATOM 1407 C C . TYR A 1 174 ? 6.098 -7.204 -18.257 1.00 66.00 174 TYR A C 1
ATOM 1409 O O . TYR A 1 174 ? 6.977 -6.368 -18.025 1.00 66.00 174 TYR A O 1
ATOM 1417 N N . HIS A 1 175 ? 6.116 -7.965 -19.344 1.00 63.19 175 HIS A N 1
ATOM 1418 C CA . HIS A 1 175 ? 7.032 -7.703 -20.436 1.00 63.19 175 HIS A CA 1
ATOM 1419 C C . HIS A 1 175 ? 6.389 -8.069 -21.762 1.00 63.19 175 HIS A C 1
ATOM 1421 O O . HIS A 1 175 ? 5.908 -9.180 -21.946 1.00 63.19 175 HIS A O 1
ATOM 1427 N N . ASP A 1 176 ? 6.527 -7.193 -22.750 1.00 61.78 176 ASP A N 1
ATOM 1428 C CA . ASP A 1 176 ? 5.977 -7.403 -24.094 1.00 61.78 176 ASP A CA 1
ATOM 1429 C C . ASP A 1 176 ? 6.718 -8.493 -24.903 1.00 61.78 176 ASP A C 1
ATOM 1431 O O . ASP A 1 176 ? 6.479 -8.670 -26.093 1.00 61.78 176 ASP A O 1
ATOM 1435 N N . SER A 1 177 ? 7.665 -9.218 -24.292 1.00 65.12 177 SER A N 1
ATOM 1436 C CA . SER A 1 177 ? 8.542 -10.178 -24.973 1.00 65.12 177 SER A CA 1
ATOM 1437 C C . SER A 1 177 ? 8.332 -11.571 -24.385 1.00 65.12 177 SER A C 1
ATOM 1439 O O . SER A 1 177 ? 8.790 -11.828 -23.267 1.00 65.12 177 SER A O 1
ATOM 1441 N N . PRO A 1 178 ? 7.714 -12.492 -25.143 1.00 60.44 178 PRO A N 1
ATOM 1442 C CA . PRO A 1 178 ? 7.501 -13.873 -24.716 1.00 60.44 178 PRO A CA 1
ATOM 1443 C C . PRO A 1 178 ? 8.791 -14.605 -24.321 1.00 60.44 178 PRO A C 1
ATOM 1445 O O . PRO A 1 178 ? 8.780 -15.402 -23.388 1.00 60.44 178 PRO A O 1
ATOM 1448 N N . MET A 1 179 ? 9.922 -14.305 -24.977 1.00 57.78 179 MET A N 1
ATOM 1449 C CA . MET A 1 179 ? 11.217 -14.908 -24.627 1.00 57.78 179 MET A CA 1
ATOM 1450 C C . MET A 1 179 ? 11.679 -14.491 -23.229 1.00 57.78 179 MET A C 1
ATOM 1452 O O . MET A 1 179 ? 12.114 -15.336 -22.453 1.00 57.78 179 MET A O 1
ATOM 1456 N N . LYS A 1 180 ? 11.520 -13.212 -22.863 1.00 63.91 180 LYS A N 1
ATOM 1457 C CA . LYS A 1 180 ? 11.882 -12.753 -21.515 1.00 63.91 180 LYS A CA 1
ATOM 1458 C C . LYS A 1 180 ? 10.942 -13.300 -20.444 1.00 63.91 180 LYS A C 1
ATOM 1460 O O . LYS A 1 180 ? 11.396 -13.596 -19.347 1.00 63.91 180 LYS A O 1
ATOM 1465 N N . ILE A 1 181 ? 9.660 -13.485 -20.768 1.00 61.44 181 ILE A N 1
ATOM 1466 C CA . ILE A 1 181 ? 8.697 -14.171 -19.890 1.00 61.44 181 ILE A CA 1
ATOM 1467 C C . ILE A 1 181 ? 9.167 -15.607 -19.609 1.00 61.44 181 ILE A C 1
ATOM 1469 O O . ILE A 1 181 ? 9.219 -16.023 -18.452 1.00 61.44 181 ILE A O 1
ATOM 1473 N N . ALA A 1 182 ? 9.576 -16.349 -20.642 1.00 59.09 182 ALA A N 1
ATOM 1474 C CA . ALA A 1 182 ? 10.075 -17.716 -20.489 1.00 59.09 182 ALA A CA 1
ATOM 1475 C C . ALA A 1 182 ? 11.350 -17.792 -19.624 1.00 59.09 182 ALA A C 1
ATOM 1477 O O . ALA A 1 182 ? 11.478 -18.686 -18.786 1.00 59.09 182 ALA A O 1
ATOM 1478 N N . GLU A 1 183 ? 12.271 -16.834 -19.758 1.00 60.25 183 GLU A N 1
ATOM 1479 C CA . GLU A 1 183 ? 13.466 -16.765 -18.905 1.00 60.25 183 GLU A CA 1
ATOM 1480 C C . GLU A 1 183 ? 13.122 -16.537 -17.421 1.00 60.25 183 GLU A C 1
ATOM 1482 O O . GLU A 1 183 ? 13.725 -17.159 -16.544 1.00 60.25 183 GLU A O 1
ATOM 1487 N N . ILE A 1 184 ? 12.129 -15.693 -17.122 1.00 62.06 184 ILE A N 1
ATOM 1488 C CA . ILE A 1 184 ? 11.641 -15.468 -15.749 1.00 62.06 184 ILE A CA 1
ATOM 1489 C C . ILE A 1 184 ? 11.027 -16.750 -15.187 1.00 62.06 184 ILE A C 1
ATOM 1491 O O . ILE A 1 184 ? 11.303 -17.116 -14.042 1.00 62.06 184 ILE A O 1
ATOM 1495 N N . MET A 1 185 ? 10.229 -17.457 -15.992 1.00 58.66 185 MET A N 1
ATOM 1496 C CA . MET A 1 185 ? 9.629 -18.732 -15.596 1.00 58.66 185 MET A CA 1
ATOM 1497 C C . MET A 1 185 ? 10.691 -19.790 -15.265 1.00 58.66 185 MET A C 1
ATOM 1499 O O . MET A 1 185 ? 10.556 -20.480 -14.256 1.00 58.66 185 MET A O 1
ATOM 1503 N N . ASN A 1 186 ? 11.780 -19.867 -16.036 1.00 55.12 186 ASN A N 1
ATOM 1504 C CA . ASN A 1 186 ? 12.880 -20.801 -15.771 1.00 55.12 186 ASN A CA 1
ATOM 1505 C C . ASN A 1 186 ? 13.592 -20.517 -14.438 1.00 55.12 186 ASN A C 1
ATOM 1507 O O . ASN A 1 186 ? 13.903 -21.447 -13.697 1.00 55.12 186 ASN A O 1
ATOM 1511 N N . VAL A 1 187 ? 13.797 -19.244 -14.081 1.00 55.97 187 VAL A N 1
ATOM 1512 C CA . VAL A 1 187 ? 14.339 -18.873 -12.758 1.00 55.97 187 VAL A CA 1
ATOM 1513 C C . VAL A 1 187 ? 13.372 -19.236 -11.628 1.00 55.97 187 VAL A C 1
ATOM 1515 O O . VAL A 1 187 ? 13.802 -19.566 -10.523 1.00 55.97 187 VAL A O 1
ATOM 1518 N N . CYS A 1 188 ? 12.063 -19.210 -11.886 1.00 50.84 188 CYS A N 1
ATOM 1519 C CA . CYS A 1 188 ? 11.052 -19.521 -10.879 1.00 50.84 188 CYS A CA 1
ATOM 1520 C C . CYS A 1 188 ? 10.980 -21.004 -10.500 1.00 50.84 188 CYS A C 1
ATOM 1522 O O . CYS A 1 188 ? 10.604 -21.280 -9.358 1.00 50.84 188 CYS A O 1
ATOM 1524 N N . LEU A 1 189 ? 11.326 -21.911 -11.419 1.00 46.00 189 LEU A N 1
ATOM 1525 C CA . LEU A 1 189 ? 11.269 -23.368 -11.236 1.00 46.00 189 LEU A CA 1
ATOM 1526 C C . LEU A 1 189 ? 12.454 -23.933 -10.431 1.00 46.00 189 LEU A C 1
ATOM 1528 O O . LEU A 1 189 ? 12.328 -24.993 -9.839 1.00 46.00 189 LEU A O 1
ATOM 1532 N N . PHE A 1 190 ? 13.582 -23.221 -10.353 1.00 38.09 190 PHE A N 1
ATOM 1533 C CA . PHE A 1 190 ? 14.839 -23.760 -9.806 1.00 38.09 190 PHE A CA 1
ATOM 1534 C C . PHE A 1 190 ? 14.973 -23.706 -8.263 1.00 38.09 190 PHE A C 1
ATOM 1536 O O . PHE A 1 190 ? 15.972 -24.161 -7.717 1.00 38.09 190 PHE A O 1
ATOM 1543 N N . ASN A 1 191 ? 13.999 -23.149 -7.531 1.00 42.69 191 ASN A N 1
ATOM 1544 C CA . ASN A 1 191 ? 14.040 -23.036 -6.060 1.00 42.69 191 ASN A CA 1
ATOM 1545 C C . ASN A 1 191 ? 13.155 -24.113 -5.391 1.00 42.69 191 ASN A C 1
ATOM 1547 O O . ASN A 1 191 ? 12.122 -23.802 -4.812 1.00 42.69 191 ASN A O 1
ATOM 1551 N N . GLU A 1 192 ? 13.544 -25.386 -5.469 1.00 36.72 192 GLU A N 1
ATOM 1552 C CA . GLU A 1 192 ? 12.716 -26.565 -5.126 1.00 36.72 192 GLU A CA 1
ATOM 1553 C C . GLU A 1 192 ? 12.497 -26.886 -3.624 1.00 36.72 192 GLU A C 1
ATOM 1555 O O . GLU A 1 192 ? 12.024 -27.970 -3.301 1.00 36.72 192 GLU A O 1
ATOM 1560 N N . THR A 1 193 ? 12.778 -26.000 -2.661 1.00 36.75 193 THR A N 1
ATOM 1561 C CA . THR A 1 193 ? 12.696 -26.378 -1.223 1.00 36.75 193 THR A CA 1
ATOM 1562 C C . THR A 1 193 ? 11.500 -25.833 -0.438 1.00 36.75 193 THR A C 1
ATOM 1564 O O . THR A 1 193 ? 11.390 -26.106 0.755 1.00 36.75 193 THR A O 1
ATOM 1567 N N . LYS A 1 194 ? 10.564 -25.106 -1.064 1.00 42.16 194 LYS A N 1
ATOM 1568 C CA . LYS A 1 194 ? 9.295 -24.674 -0.436 1.00 42.16 194 LYS A CA 1
ATOM 1569 C C . LYS A 1 194 ? 8.167 -24.779 -1.458 1.00 42.16 194 LYS A C 1
ATOM 1571 O O . LYS A 1 194 ? 8.382 -24.400 -2.603 1.00 42.16 194 LYS A O 1
ATOM 1576 N N . GLN A 1 195 ? 7.002 -25.318 -1.087 1.00 36.47 195 GLN A N 1
ATOM 1577 C CA . GLN A 1 195 ? 5.905 -25.534 -2.039 1.00 36.47 195 GLN A CA 1
ATOM 1578 C C . GLN A 1 195 ? 5.497 -24.219 -2.722 1.00 36.47 195 GLN A C 1
ATOM 1580 O O . GLN A 1 195 ? 5.182 -23.213 -2.089 1.00 36.47 195 GLN A O 1
ATOM 1585 N N . LEU A 1 196 ? 5.582 -24.239 -4.048 1.00 38.69 196 LEU A N 1
ATOM 1586 C CA . LEU A 1 196 ? 5.522 -23.090 -4.939 1.00 38.69 196 LEU A CA 1
ATOM 1587 C C . LEU A 1 196 ? 4.342 -23.280 -5.886 1.00 38.69 196 LEU A C 1
ATOM 1589 O O . LEU A 1 196 ? 4.418 -24.097 -6.801 1.00 38.69 196 LEU A O 1
ATOM 1593 N N . ASN A 1 197 ? 3.264 -22.520 -5.695 1.00 36.78 197 ASN A N 1
ATOM 1594 C CA . ASN A 1 197 ? 2.118 -22.572 -6.597 1.00 36.78 197 ASN A CA 1
ATOM 1595 C C . ASN A 1 197 ? 2.255 -21.498 -7.683 1.00 36.78 197 ASN A C 1
ATOM 1597 O O . ASN A 1 197 ? 2.040 -20.302 -7.467 1.00 36.78 197 ASN A O 1
ATOM 1601 N N . LEU A 1 198 ? 2.620 -21.938 -8.888 1.00 35.88 198 LEU A N 1
ATOM 1602 C CA . LEU A 1 198 ? 2.563 -21.122 -10.097 1.00 35.8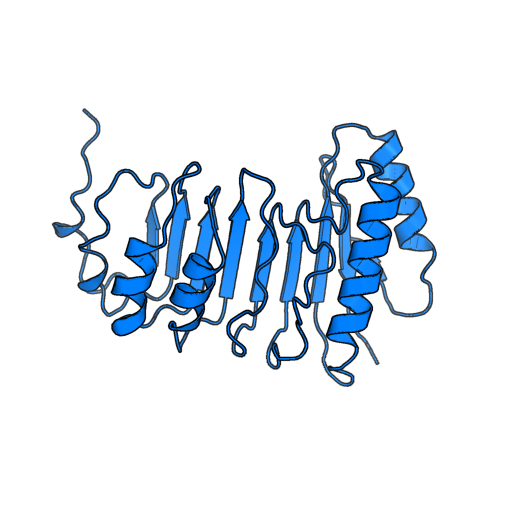8 198 LEU A CA 1
ATOM 1603 C C . LEU A 1 198 ? 1.113 -21.078 -10.588 1.00 35.88 198 LEU A C 1
ATOM 1605 O O . LEU A 1 198 ? 0.550 -22.105 -10.957 1.00 35.88 198 LEU A O 1
ATOM 1609 N N . THR A 1 199 ? 0.505 -19.892 -10.625 1.00 36.88 199 THR A N 1
ATOM 1610 C CA . THR A 1 199 ? -0.772 -19.696 -11.327 1.00 36.88 199 THR A CA 1
ATOM 1611 C C . THR A 1 199 ? -0.518 -18.874 -12.583 1.00 36.88 199 THR A C 1
ATOM 1613 O O . THR A 1 199 ? -0.210 -17.687 -12.529 1.00 36.88 199 THR A O 1
ATOM 1616 N N . ASN A 1 200 ? -0.618 -19.542 -13.734 1.00 30.44 200 ASN A N 1
ATOM 1617 C CA . ASN A 1 200 ? -0.583 -18.908 -15.048 1.00 30.44 200 ASN A CA 1
ATOM 1618 C C . ASN A 1 200 ? -1.809 -17.999 -15.199 1.00 30.44 200 ASN A C 1
ATOM 1620 O O . ASN A 1 200 ? -2.933 -18.494 -15.290 1.00 30.44 200 ASN A O 1
ATOM 1624 N N . LEU A 1 201 ? -1.601 -16.686 -15.286 1.00 34.38 201 LEU A N 1
ATOM 1625 C CA . LEU A 1 201 ? -2.606 -15.783 -15.834 1.00 34.38 201 LEU A CA 1
ATOM 1626 C C . LEU A 1 201 ? -2.311 -15.596 -17.324 1.00 34.38 201 LEU A C 1
ATOM 1628 O O . LEU A 1 201 ? -1.215 -15.206 -17.722 1.00 34.38 201 LEU A O 1
ATOM 1632 N N . ARG A 1 202 ? -3.299 -15.918 -18.167 1.00 32.03 202 ARG A N 1
ATOM 1633 C CA . ARG A 1 202 ? -3.266 -15.601 -19.602 1.00 32.03 202 ARG A CA 1
ATOM 1634 C C . ARG A 1 202 ? -3.057 -14.088 -19.773 1.00 32.03 202 ARG A C 1
ATOM 1636 O O . ARG A 1 202 ? -3.675 -13.321 -19.042 1.00 32.03 202 ARG A O 1
ATOM 1643 N N . ASN A 1 203 ? -2.252 -13.707 -20.775 1.00 31.00 203 ASN A N 1
ATOM 1644 C CA . ASN A 1 203 ? -1.919 -12.336 -21.227 1.00 31.00 203 ASN A CA 1
ATOM 1645 C C . ASN A 1 203 ? -0.571 -11.738 -20.762 1.00 31.00 203 ASN A C 1
ATOM 1647 O O . ASN A 1 203 ? -0.463 -10.529 -20.602 1.00 31.00 203 ASN A O 1
ATOM 1651 N N . GLY A 1 204 ? 0.484 -12.548 -20.618 1.00 34.03 204 GLY A N 1
ATOM 1652 C CA . GLY A 1 204 ? 1.854 -12.024 -20.482 1.00 34.03 204 GLY A CA 1
ATOM 1653 C C . GLY A 1 204 ? 2.285 -11.628 -19.063 1.00 34.03 204 GLY A C 1
ATOM 1654 O O . GLY A 1 204 ? 3.319 -10.983 -18.906 1.00 34.03 204 GLY A O 1
ATOM 1655 N N . CYS A 1 205 ? 1.529 -12.041 -18.040 1.00 34.81 205 CYS A N 1
ATOM 1656 C CA . CYS A 1 205 ? 1.885 -11.902 -16.626 1.00 34.81 205 CYS A CA 1
ATOM 1657 C C . CYS A 1 205 ? 2.457 -13.208 -16.070 1.00 34.81 205 CYS A C 1
ATOM 1659 O O . CYS A 1 205 ? 1.830 -14.262 -16.192 1.00 34.81 205 CYS A O 1
ATOM 1661 N N . CYS A 1 206 ? 3.578 -13.141 -15.353 1.00 41.19 206 CYS A N 1
ATOM 1662 C CA . CYS A 1 206 ? 3.994 -14.226 -14.461 1.00 41.19 206 CYS A CA 1
ATOM 1663 C C . CYS A 1 206 ? 3.521 -13.916 -13.042 1.00 41.19 206 CYS A C 1
ATOM 1665 O O . CYS A 1 206 ? 4.068 -12.997 -12.459 1.00 41.19 206 CYS A O 1
ATOM 1667 N N . THR A 1 207 ? 2.574 -14.662 -12.465 1.00 40.41 207 THR A N 1
ATOM 1668 C CA . THR A 1 207 ? 2.205 -14.530 -11.041 1.00 40.41 207 THR A CA 1
ATOM 1669 C C . THR A 1 207 ? 2.756 -15.709 -10.253 1.00 40.41 207 THR A C 1
ATOM 1671 O O . THR A 1 207 ? 2.452 -16.866 -10.548 1.00 40.41 207 THR A O 1
ATOM 1674 N N . LYS A 1 208 ? 3.568 -15.435 -9.231 1.00 47.41 208 LYS A N 1
ATOM 1675 C CA . LYS A 1 208 ? 4.150 -16.471 -8.366 1.00 47.41 208 LYS A CA 1
ATOM 1676 C C . LYS A 1 208 ? 3.575 -16.380 -6.968 1.00 47.41 208 LYS A C 1
ATOM 1678 O O . LYS A 1 208 ? 3.906 -15.406 -6.316 1.00 47.41 208 LYS A O 1
ATOM 1683 N N . ARG A 1 209 ? 2.800 -17.373 -6.514 1.00 40.62 209 ARG A N 1
ATOM 1684 C CA . ARG A 1 209 ? 2.302 -17.475 -5.134 1.00 40.62 209 ARG A CA 1
ATOM 1685 C C . ARG A 1 209 ? 3.281 -18.297 -4.285 1.00 40.62 209 ARG A C 1
ATOM 1687 O O . ARG A 1 209 ? 3.503 -19.475 -4.562 1.00 40.62 209 ARG A O 1
ATOM 1694 N N . LEU A 1 210 ? 3.903 -17.678 -3.285 1.00 39.47 210 LEU A N 1
ATOM 1695 C CA . LEU A 1 210 ? 4.652 -18.382 -2.242 1.00 39.47 210 LEU A CA 1
ATOM 1696 C C . LEU A 1 210 ? 3.677 -18.715 -1.119 1.00 39.47 210 LEU A C 1
ATOM 1698 O O . LEU A 1 210 ? 3.236 -17.804 -0.427 1.00 39.47 210 LEU A O 1
ATOM 1702 N N . ASP A 1 211 ? 3.365 -19.996 -0.945 1.00 37.00 211 ASP A N 1
ATOM 1703 C CA . ASP A 1 211 ? 2.634 -20.487 0.217 1.00 37.00 211 ASP A CA 1
ATOM 1704 C C . ASP A 1 211 ? 3.676 -21.061 1.190 1.00 37.00 211 ASP A C 1
ATOM 1706 O O . ASP A 1 211 ? 4.340 -22.057 0.901 1.00 37.00 211 ASP A O 1
ATOM 1710 N N . TRP A 1 212 ? 3.890 -20.411 2.337 1.00 34.03 212 TRP A N 1
ATOM 1711 C CA . TRP A 1 212 ? 4.728 -20.993 3.391 1.00 34.03 212 TRP A CA 1
ATOM 1712 C C . TRP A 1 212 ? 3.939 -22.110 4.075 1.00 34.03 212 TRP A C 1
ATOM 1714 O O . TRP A 1 212 ? 3.109 -21.855 4.944 1.00 34.03 212 TRP A O 1
ATOM 1724 N N . ILE A 1 213 ? 4.173 -23.350 3.661 1.00 26.86 213 ILE A N 1
ATOM 1725 C CA . ILE A 1 213 ? 3.627 -24.546 4.302 1.00 26.86 213 ILE A CA 1
ATOM 1726 C C . ILE A 1 213 ? 4.782 -25.195 5.071 1.00 26.86 213 ILE A C 1
ATOM 1728 O O . ILE A 1 213 ? 5.834 -25.446 4.485 1.00 26.86 213 ILE A O 1
ATOM 1732 N N . ASN A 1 214 ? 4.600 -25.355 6.387 1.00 30.98 214 ASN A N 1
ATOM 1733 C CA . ASN A 1 214 ? 5.507 -26.123 7.245 1.00 30.98 214 ASN A CA 1
ATOM 1734 C C . ASN A 1 214 ? 5.433 -27.608 6.900 1.00 30.98 214 ASN A C 1
ATOM 1736 O O . ASN A 1 214 ? 4.292 -28.091 6.725 1.00 30.98 214 ASN A O 1
#

Foldseek 3Di:
DPPPPALVPPDLQDQEDADAEPPHDLPSVLSNLNHAYYHDEHLAEACLVNLQSALVRHLHQEYAYHQYNDDLSSQVSQLSNPNHQYYAYAHPEEEADHLEHNLNHQYYHYHNYEPAPRNNACLSNDNHAEAEYEQYFHDPDPLVQVRLLVVVVVVCVRCVNVVPDWHWYWYKYADPDPVSLVSNVVSQPPPPDADKDWDDDPDRMTITTGTHDD

InterPro domains:
  IPR032675 Leucine-rich repeat domain superfamily [G3DSA:3.80.10.10] (4-209)

pLDDT: mean 70.77, std 17.92, range [26.86, 96.81]

Secondary structure (DSSP, 8-state):
------GGGS-TT--EEEESSTTS-GGGGGG-TT--EEEEE-TT-B-HHHHHHHHTT----EEEEES-B--HHHHHHHTT-TT--EEEEEEEEEEEPPS---TT-SEEEEEEEE-TT-----TT-TT--EEEEES-BSSS---HHHHHHHHHHHHHHHHGGGTT---EEEEEEE-S-HHHHHHHHHHHHS-TTS-EEEEEETTTEEEEEE----

Sequence (214 aa):
STKTLQAKELLPNLERLSLPYFGLPLNNLQNLENLRHLTLNCFGRNANSIFTDLAERNCLEELVLHHVAVDEDTFRAIRKFEKLKMLAVTSKTKVQCPTKFASRLKVLMLGGFNFRKTRTSMKHLTELKDLHLEDCFVNDDRKLVSSFRLLVDYVLEELNCHKNRQINVAVTCYHDSPMKIAEIMNVCLFNETKQLNLTNLRNGCCTKRLDWIN